Protein AF-A0A6M2A8Y9-F1 (afdb_monomer)

Structure (mmCIF, N/CA/C/O backbone):
data_AF-A0A6M2A8Y9-F1
#
_entry.id   AF-A0A6M2A8Y9-F1
#
loop_
_atom_site.group_PDB
_atom_site.id
_atom_site.type_symbol
_atom_site.label_atom_id
_atom_site.label_alt_id
_atom_site.label_comp_id
_atom_site.label_asym_id
_atom_site.label_entity_id
_atom_site.label_seq_id
_atom_site.pdbx_PDB_ins_code
_atom_site.Cartn_x
_atom_site.Cartn_y
_atom_site.Cartn_z
_atom_site.occupancy
_atom_site.B_iso_or_equiv
_atom_site.auth_seq_id
_atom_site.auth_comp_id
_atom_site.auth_asym_id
_atom_site.auth_atom_id
_atom_site.pdbx_PDB_model_num
ATOM 1 N N . MET A 1 1 ? -14.758 0.574 39.693 1.00 55.06 1 MET A N 1
ATOM 2 C CA . MET A 1 1 ? -14.693 -0.161 38.406 1.00 55.06 1 MET A CA 1
ATOM 3 C C . MET A 1 1 ? -15.262 0.670 37.257 1.00 55.06 1 MET A C 1
ATOM 5 O O . MET A 1 1 ? -14.473 1.024 36.397 1.00 55.06 1 MET A O 1
ATOM 9 N N . ARG A 1 2 ? -16.533 1.116 37.271 1.00 57.25 2 ARG A N 1
ATOM 10 C CA . ARG A 1 2 ? -17.059 2.049 36.239 1.00 57.25 2 ARG A CA 1
ATOM 11 C C . ARG A 1 2 ? -16.257 3.346 36.069 1.00 57.25 2 ARG A C 1
ATOM 13 O O . ARG A 1 2 ? -15.972 3.722 34.943 1.00 57.25 2 ARG A O 1
ATOM 20 N N . GLU A 1 3 ? -15.830 3.976 37.163 1.00 67.31 3 GLU A N 1
ATOM 21 C CA . GLU A 1 3 ? -15.018 5.209 37.111 1.00 67.31 3 GLU A CA 1
ATOM 22 C C . GLU A 1 3 ? -13.656 5.001 36.426 1.00 67.31 3 GLU A C 1
ATOM 24 O O . GLU A 1 3 ? -13.193 5.865 35.689 1.00 67.31 3 GLU A O 1
ATOM 29 N N . LYS A 1 4 ? -13.036 3.825 36.607 1.00 63.38 4 LYS A N 1
ATOM 30 C CA . LYS A 1 4 ? -11.768 3.472 35.949 1.00 63.38 4 LYS A CA 1
ATOM 31 C C . LYS A 1 4 ? -11.966 3.225 34.450 1.00 63.38 4 LYS A C 1
ATOM 33 O O . LYS A 1 4 ? -11.158 3.672 33.649 1.00 63.38 4 LYS A O 1
ATOM 38 N N . MET A 1 5 ? -13.064 2.568 34.071 1.00 59.97 5 MET A N 1
ATOM 39 C CA . MET A 1 5 ? -13.431 2.352 32.667 1.00 59.97 5 MET A CA 1
ATOM 40 C C . MET A 1 5 ? -13.731 3.677 31.946 1.00 59.97 5 MET A C 1
ATOM 42 O O . MET A 1 5 ? -13.290 3.872 30.820 1.00 59.97 5 MET A O 1
ATOM 46 N N . GLN A 1 6 ? -14.422 4.612 32.607 1.00 61.91 6 GLN A N 1
ATOM 47 C CA . GLN A 1 6 ? -14.687 5.951 32.064 1.00 61.91 6 GLN A CA 1
ATOM 48 C C . GLN A 1 6 ? -13.414 6.794 31.919 1.00 61.91 6 GLN A C 1
ATOM 50 O O . GLN A 1 6 ? -13.273 7.507 30.928 1.00 61.91 6 GLN A O 1
ATOM 55 N N . MET A 1 7 ? -12.474 6.685 32.864 1.00 75.00 7 MET A N 1
ATOM 56 C CA . MET A 1 7 ? -11.158 7.322 32.756 1.00 75.00 7 MET A CA 1
ATOM 57 C C . MET A 1 7 ? -10.382 6.791 31.541 1.00 75.00 7 MET A C 1
ATOM 59 O O . MET A 1 7 ? -9.984 7.588 30.697 1.00 75.00 7 MET A O 1
ATOM 63 N N . LEU A 1 8 ? -10.261 5.464 31.400 1.00 64.44 8 LEU A N 1
ATOM 64 C CA . LEU A 1 8 ? -9.574 4.828 30.266 1.00 64.44 8 LEU A CA 1
ATOM 65 C C . LEU A 1 8 ? -10.236 5.162 28.921 1.00 64.44 8 LEU A C 1
ATOM 67 O O . LEU A 1 8 ? -9.544 5.437 27.948 1.00 64.44 8 LEU A O 1
ATOM 71 N N . LEU A 1 9 ? -11.573 5.203 28.859 1.00 60.91 9 LEU A N 1
ATOM 72 C CA . LEU A 1 9 ? -12.305 5.649 27.666 1.00 60.91 9 LEU A CA 1
ATOM 73 C C . LEU A 1 9 ? -11.994 7.103 27.306 1.00 60.91 9 LEU A C 1
ATOM 75 O O . LEU A 1 9 ? -11.841 7.424 26.131 1.00 60.91 9 LEU A O 1
ATOM 79 N N . SER A 1 10 ? -11.929 7.987 28.302 1.00 70.44 10 SER A N 1
ATOM 80 C CA . SER A 1 10 ? -11.607 9.398 28.084 1.00 70.44 10 SER A CA 1
ATOM 81 C C . SER A 1 10 ? -10.170 9.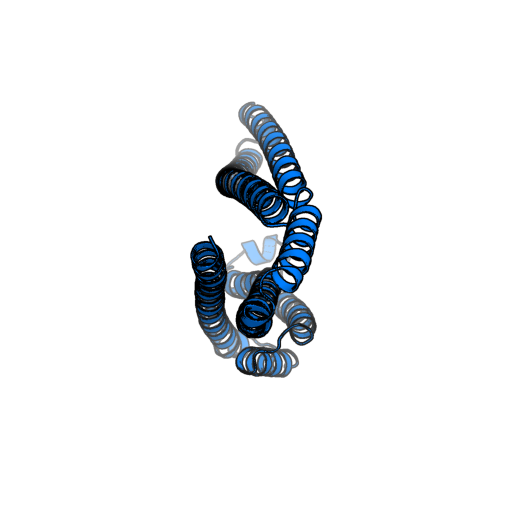583 27.600 1.00 70.44 10 SER A C 1
ATOM 83 O O . SER A 1 10 ? -9.920 10.431 26.748 1.00 70.44 10 SER A O 1
ATOM 85 N N . GLU A 1 11 ? -9.236 8.808 28.142 1.00 69.25 11 GLU A N 1
ATOM 86 C CA . GLU A 1 11 ? -7.819 8.850 27.788 1.00 69.25 11 GLU A CA 1
ATOM 87 C C . GLU A 1 11 ? -7.576 8.277 26.386 1.00 69.25 11 GLU A C 1
ATOM 89 O O . GLU A 1 11 ? -6.918 8.917 25.569 1.00 69.25 11 GLU A O 1
ATOM 94 N N . LEU A 1 12 ? -8.232 7.160 26.052 1.00 62.78 12 LEU A N 1
ATOM 95 C CA . LEU A 1 12 ? -8.221 6.585 24.709 1.00 62.78 12 LEU A CA 1
ATOM 96 C C . LEU A 1 12 ? -8.833 7.539 23.674 1.00 62.78 12 LEU A C 1
ATOM 98 O O . LEU A 1 12 ? -8.240 7.750 22.622 1.00 62.78 12 LEU A O 1
ATOM 102 N N . LYS A 1 13 ? -9.991 8.157 23.962 1.00 66.25 13 LYS A N 1
ATOM 103 C CA . LYS A 1 13 ? -10.607 9.145 23.054 1.00 66.25 13 LYS A CA 1
ATOM 104 C C . LYS A 1 13 ? -9.677 10.329 22.803 1.00 66.25 13 LYS A C 1
ATOM 106 O O . LYS A 1 13 ? -9.510 10.733 21.658 1.00 66.25 13 LYS A O 1
ATOM 111 N N . LYS A 1 14 ? -9.034 10.839 23.856 1.00 72.69 14 LYS A N 1
ATOM 112 C CA . LYS A 1 14 ? -8.066 11.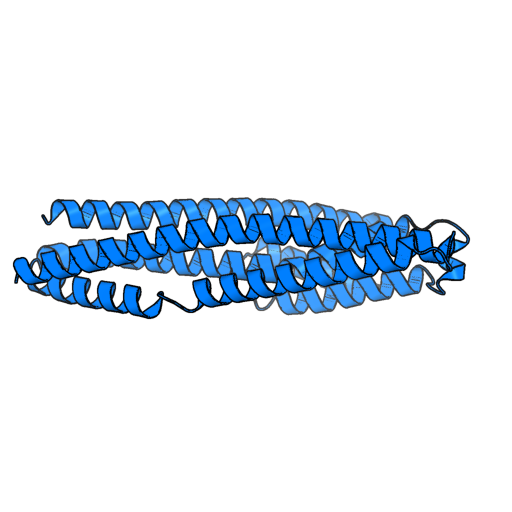932 23.744 1.00 72.69 14 LYS A CA 1
ATOM 113 C C . LYS A 1 14 ? -6.878 11.545 22.857 1.00 72.69 14 LYS A C 1
ATOM 115 O O . LYS A 1 14 ? -6.533 12.317 21.972 1.00 72.69 14 LYS A O 1
ATOM 120 N N . LYS A 1 15 ? -6.303 10.355 23.049 1.00 67.44 15 LYS A N 1
ATOM 121 C CA . LYS A 1 15 ? -5.195 9.858 22.218 1.00 67.44 15 LYS A CA 1
ATOM 122 C C . LYS A 1 15 ? -5.595 9.621 20.763 1.00 67.44 15 LYS A C 1
ATOM 124 O O . LYS A 1 15 ? -4.872 10.006 19.856 1.00 67.44 15 LYS A O 1
ATOM 129 N N . ILE A 1 16 ? -6.788 9.079 20.522 1.00 60.97 16 ILE A N 1
ATOM 130 C CA . ILE A 1 16 ? -7.331 8.938 19.163 1.00 60.97 16 ILE A CA 1
ATOM 131 C C . ILE A 1 16 ? -7.481 10.307 18.485 1.00 60.97 16 ILE A C 1
ATOM 133 O O . ILE A 1 16 ? -7.168 10.439 17.304 1.00 60.97 16 ILE A O 1
ATOM 137 N N . ASP A 1 17 ? -7.942 11.331 19.204 1.00 63.81 17 ASP A N 1
ATOM 138 C CA . ASP A 1 17 ? -8.071 12.681 18.649 1.00 63.81 17 ASP A CA 1
ATOM 139 C C . ASP A 1 17 ? -6.702 13.352 18.411 1.00 63.81 17 ASP A C 1
ATOM 141 O O . ASP A 1 17 ? -6.537 14.040 17.402 1.00 63.81 17 ASP A O 1
ATOM 145 N N . GLU A 1 18 ? -5.707 13.109 19.272 1.00 69.69 18 GLU A N 1
ATOM 146 C CA . GLU A 1 18 ? -4.303 13.507 19.057 1.00 69.69 18 GLU A CA 1
ATOM 147 C C . GLU A 1 18 ? -3.734 12.856 17.782 1.00 69.69 18 GLU A C 1
ATOM 149 O O . GLU A 1 18 ? -3.212 13.558 16.914 1.00 69.69 18 GLU A O 1
ATOM 154 N N . CYS A 1 19 ? -3.959 11.555 17.590 1.00 61.06 19 CYS A N 1
ATOM 155 C CA . CYS A 1 19 ? -3.585 10.835 16.373 1.00 61.06 19 CYS A CA 1
ATOM 156 C C . CYS A 1 19 ? -4.313 11.328 15.118 1.00 61.06 19 CYS A C 1
ATOM 158 O O . CYS A 1 19 ? -3.709 11.439 14.055 1.00 61.06 19 CYS A O 1
ATOM 160 N N . ARG A 1 20 ? -5.604 11.670 15.210 1.00 61.78 20 ARG A N 1
ATOM 161 C CA . ARG A 1 20 ? -6.351 12.252 14.079 1.00 61.78 20 ARG A CA 1
ATOM 162 C C . ARG A 1 20 ? -5.793 13.607 13.665 1.00 61.78 20 ARG A C 1
ATOM 164 O O . ARG A 1 20 ? -5.722 13.897 12.472 1.00 61.78 20 ARG A O 1
ATOM 171 N N . LEU A 1 21 ? -5.407 14.435 14.635 1.00 69.50 21 LEU A N 1
ATOM 172 C CA . LEU A 1 21 ? -4.745 15.712 14.372 1.00 69.50 21 LEU A CA 1
ATOM 173 C C . LEU A 1 21 ? -3.377 15.496 13.716 1.00 69.50 21 LEU A C 1
ATOM 175 O O . LEU A 1 21 ? -3.079 16.163 12.727 1.00 69.50 21 LEU A O 1
ATOM 179 N N . ALA A 1 22 ? -2.597 14.533 14.208 1.00 64.69 22 ALA A N 1
ATOM 180 C CA . ALA A 1 22 ? -1.306 14.170 13.633 1.00 64.69 22 ALA A CA 1
ATOM 181 C C . ALA A 1 22 ? -1.437 13.620 12.200 1.00 64.69 22 ALA A C 1
ATOM 183 O O . ALA A 1 22 ? -0.679 14.024 11.323 1.00 64.69 22 ALA A O 1
ATOM 184 N N . ALA A 1 23 ? -2.442 12.785 11.922 1.00 60.19 23 ALA A N 1
ATOM 185 C CA . ALA A 1 23 ? -2.729 12.274 10.581 1.00 60.19 23 ALA A CA 1
ATOM 186 C C . ALA A 1 23 ? -3.141 13.390 9.605 1.00 60.19 23 ALA A C 1
ATOM 188 O O . ALA A 1 23 ? -2.655 13.433 8.478 1.00 60.19 23 ALA A O 1
ATOM 189 N N . ALA A 1 24 ? -3.976 14.340 10.041 1.00 65.94 24 ALA A N 1
ATOM 190 C CA . ALA A 1 24 ? -4.325 15.509 9.230 1.00 65.94 24 ALA A CA 1
ATOM 191 C C . ALA A 1 24 ? -3.105 16.415 8.960 1.00 65.94 24 ALA A C 1
ATOM 193 O O . ALA A 1 24 ? -2.985 17.018 7.890 1.00 65.94 24 ALA A O 1
ATOM 194 N N . GLU A 1 25 ? -2.183 16.515 9.921 1.00 70.62 25 GLU A N 1
ATOM 195 C CA . GLU A 1 25 ? -0.914 17.225 9.750 1.00 70.62 25 GLU A CA 1
ATOM 196 C C . GLU A 1 25 ? 0.036 16.478 8.799 1.00 70.62 25 GLU A C 1
ATOM 198 O O . GLU A 1 25 ? 0.641 17.111 7.933 1.00 70.62 25 GLU A O 1
ATOM 203 N N . ALA A 1 26 ? 0.098 15.146 8.874 1.00 64.25 26 ALA A N 1
ATOM 204 C CA . ALA A 1 26 ? 0.838 14.302 7.938 1.00 64.25 26 ALA A CA 1
ATOM 205 C C . ALA A 1 26 ? 0.290 14.403 6.508 1.00 64.25 26 ALA A C 1
ATOM 207 O O . ALA A 1 26 ? 1.068 14.590 5.577 1.00 64.25 26 ALA A O 1
ATOM 208 N N . GLU A 1 27 ? -1.031 14.375 6.316 1.00 66.94 27 GLU A N 1
ATOM 209 C CA . GLU A 1 27 ? -1.666 14.540 5.001 1.00 66.94 27 GLU A CA 1
ATOM 210 C C . GLU A 1 27 ? -1.313 15.902 4.383 1.00 66.94 27 GLU A C 1
ATOM 212 O O . GLU A 1 27 ? -0.891 15.997 3.227 1.00 66.94 27 GLU A O 1
ATOM 217 N N . LYS A 1 28 ? -1.370 16.972 5.185 1.00 72.31 28 LYS A N 1
ATOM 218 C CA . LYS A 1 28 ? -0.917 18.302 4.762 1.00 72.31 28 LYS A CA 1
ATOM 219 C C . LYS A 1 28 ? 0.573 18.306 4.400 1.00 72.31 28 LYS A C 1
ATOM 221 O O . LYS A 1 28 ? 0.951 18.903 3.392 1.00 72.31 28 LYS A O 1
ATOM 226 N N . ASN A 1 29 ? 1.414 17.651 5.195 1.00 68.38 29 ASN A N 1
ATOM 227 C CA . ASN A 1 29 ? 2.852 17.554 4.950 1.00 68.38 29 ASN A CA 1
ATOM 228 C C . ASN A 1 29 ? 3.173 16.737 3.687 1.00 68.38 29 ASN A C 1
ATOM 230 O O . ASN A 1 29 ? 4.068 17.127 2.938 1.00 68.38 29 ASN A O 1
ATOM 234 N N . HIS A 1 30 ? 2.402 15.689 3.382 1.00 66.12 30 HIS A N 1
ATOM 235 C CA . HIS A 1 30 ? 2.491 14.931 2.131 1.00 66.12 30 HIS A CA 1
ATOM 236 C C . HIS A 1 30 ? 2.212 15.807 0.905 1.00 66.12 30 HIS A C 1
ATOM 238 O O . HIS A 1 30 ? 2.998 15.798 -0.042 1.00 66.12 30 HIS A O 1
ATOM 244 N N . VAL A 1 31 ? 1.161 16.633 0.939 1.00 71.88 31 VAL A N 1
ATOM 245 C CA . VAL A 1 31 ? 0.846 17.570 -0.157 1.00 71.88 31 VAL A CA 1
ATOM 246 C C . VAL A 1 31 ? 1.976 18.585 -0.369 1.00 71.88 31 VAL A C 1
ATOM 248 O O . VAL A 1 31 ? 2.366 18.879 -1.503 1.00 71.88 31 VAL A O 1
ATOM 251 N N . VAL A 1 32 ? 2.549 19.113 0.718 1.00 71.56 32 VAL A N 1
ATOM 252 C CA . VAL A 1 32 ? 3.677 20.057 0.633 1.00 71.56 32 VAL A CA 1
ATOM 253 C C . VAL A 1 32 ? 4.934 19.360 0.096 1.00 71.56 32 VAL A C 1
ATOM 255 O O . VAL A 1 32 ? 5.638 19.930 -0.739 1.00 71.56 32 VAL A O 1
ATOM 258 N N . ARG A 1 33 ? 5.193 18.113 0.506 1.00 73.25 33 ARG A N 1
ATOM 259 C CA . ARG A 1 33 ? 6.298 17.283 0.005 1.00 73.25 33 ARG A CA 1
ATOM 260 C C . ARG A 1 33 ? 6.195 17.042 -1.499 1.00 73.25 33 ARG A C 1
ATOM 262 O O . ARG A 1 33 ? 7.188 17.213 -2.206 1.00 73.25 33 ARG A O 1
ATOM 269 N N . GLU A 1 34 ? 5.014 16.681 -1.999 1.00 70.50 34 GLU A N 1
ATOM 270 C CA . GLU A 1 34 ? 4.779 16.507 -3.438 1.00 70.50 34 GLU A CA 1
ATOM 271 C C . GLU A 1 34 ? 5.018 17.805 -4.210 1.00 70.50 34 GLU A C 1
ATOM 273 O O . GLU A 1 34 ? 5.692 17.791 -5.241 1.00 70.50 34 GLU A O 1
ATOM 278 N N . THR A 1 35 ? 4.539 18.931 -3.675 1.00 73.19 35 THR A N 1
ATOM 279 C CA . THR A 1 35 ? 4.740 20.258 -4.277 1.00 73.19 35 THR A CA 1
ATOM 280 C C . THR A 1 35 ? 6.229 20.589 -4.395 1.00 73.19 35 THR A C 1
ATOM 282 O O . THR A 1 35 ? 6.713 20.888 -5.486 1.00 73.19 35 THR A O 1
ATOM 285 N N . TYR A 1 36 ? 6.996 20.446 -3.309 1.00 67.44 36 TYR A N 1
ATOM 286 C CA . TYR A 1 36 ? 8.442 20.688 -3.339 1.00 67.44 36 TYR A CA 1
ATOM 287 C C . TYR A 1 36 ? 9.191 19.711 -4.246 1.00 67.44 36 TYR A C 1
ATOM 289 O O . TYR A 1 36 ? 10.139 20.109 -4.918 1.00 67.44 36 TYR A O 1
ATOM 297 N N . SER A 1 37 ? 8.772 18.446 -4.315 1.00 65.31 37 SER A N 1
ATOM 298 C CA . SER A 1 37 ? 9.368 17.468 -5.230 1.00 65.31 37 SER A CA 1
ATOM 299 C C . SER A 1 37 ? 9.177 17.872 -6.699 1.00 65.31 37 SER A C 1
ATOM 301 O O . SER A 1 37 ? 10.125 17.814 -7.488 1.00 65.31 37 SER A O 1
ATOM 303 N N . GLN A 1 38 ? 7.982 18.355 -7.055 1.00 71.38 38 GLN A N 1
ATOM 304 C CA . GLN A 1 38 ? 7.677 18.866 -8.394 1.00 71.38 38 GLN A CA 1
ATOM 305 C C . GLN A 1 38 ? 8.474 20.136 -8.721 1.00 71.38 38 GLN A C 1
ATOM 307 O O . GLN A 1 38 ? 9.057 20.222 -9.802 1.00 71.38 38 GLN A O 1
ATOM 312 N N . GLU A 1 39 ? 8.558 21.090 -7.790 1.00 73.50 39 GLU A N 1
ATOM 313 C CA . GLU A 1 39 ? 9.347 22.319 -7.958 1.00 73.50 39 GLU A CA 1
ATOM 314 C C . GLU A 1 39 ? 10.843 22.016 -8.126 1.00 73.50 39 GLU A C 1
ATOM 316 O O . GLU A 1 39 ? 11.489 22.556 -9.024 1.00 73.50 39 GLU A O 1
ATOM 321 N N . ILE A 1 40 ? 11.394 21.092 -7.329 1.00 69.38 40 ILE A N 1
ATOM 322 C CA . ILE A 1 40 ? 12.780 20.621 -7.469 1.00 69.38 40 ILE A CA 1
ATOM 323 C C . ILE A 1 40 ? 12.999 19.995 -8.848 1.00 69.38 40 ILE A C 1
ATOM 325 O O . ILE A 1 40 ? 14.036 20.235 -9.468 1.00 69.38 40 ILE A O 1
ATOM 329 N N . HIS A 1 41 ? 12.055 19.186 -9.334 1.00 68.69 41 HIS A N 1
ATOM 330 C CA . HIS A 1 41 ? 12.159 18.567 -10.654 1.00 68.69 41 HIS A CA 1
ATOM 331 C C . HIS A 1 41 ? 12.199 19.622 -11.766 1.00 68.69 41 HIS A C 1
ATOM 333 O O . HIS A 1 41 ? 13.083 19.574 -12.620 1.00 68.69 41 HIS A O 1
ATOM 339 N N . GLN A 1 42 ? 11.294 20.601 -11.727 1.00 72.06 42 GLN A N 1
ATOM 340 C CA . GLN A 1 42 ? 11.246 21.694 -12.703 1.00 72.06 42 GLN A CA 1
ATOM 341 C C . GLN A 1 42 ? 12.526 22.539 -12.670 1.00 72.06 42 GLN A C 1
ATOM 343 O O . GLN A 1 42 ? 13.132 22.778 -13.713 1.00 72.06 42 GLN A O 1
ATOM 348 N N . LEU A 1 43 ? 13.008 22.912 -11.479 1.00 65.62 43 LEU A N 1
ATOM 349 C CA . LEU A 1 43 ? 14.266 23.650 -11.318 1.00 65.62 43 LEU A CA 1
ATOM 350 C C . LEU A 1 43 ? 15.468 22.884 -11.881 1.00 65.62 43 LEU A C 1
ATOM 352 O O . LEU A 1 43 ? 16.341 23.492 -12.497 1.00 65.62 43 LEU A O 1
ATOM 356 N N . ARG A 1 44 ? 15.519 21.554 -11.725 1.00 68.00 44 ARG A N 1
ATOM 357 C CA . ARG A 1 44 ? 16.578 20.731 -12.334 1.00 68.00 44 ARG A CA 1
ATOM 358 C C . ARG A 1 44 ? 16.533 20.772 -13.856 1.00 68.00 44 ARG A C 1
ATOM 360 O O . ARG A 1 44 ? 17.582 20.964 -14.464 1.00 68.00 44 ARG A O 1
ATOM 367 N N . GLU A 1 45 ? 15.354 20.616 -14.454 1.00 69.12 45 GLU A N 1
ATOM 368 C CA . GLU A 1 45 ? 15.189 20.677 -15.913 1.00 69.12 45 GLU A CA 1
ATOM 369 C C . GLU A 1 45 ? 15.580 22.053 -16.467 1.00 69.12 45 GLU A C 1
ATOM 371 O O . GLU A 1 45 ? 16.254 22.147 -17.495 1.00 69.12 45 GLU A O 1
ATOM 376 N N . GLU A 1 46 ? 15.215 23.127 -15.766 1.00 72.06 46 GLU A N 1
ATOM 377 C CA . GLU A 1 46 ? 15.591 24.488 -16.138 1.00 72.06 46 GLU A CA 1
ATOM 378 C C . GLU A 1 46 ? 17.098 24.740 -16.032 1.00 72.06 46 GLU A C 1
ATOM 380 O O . GLU A 1 46 ? 17.684 25.321 -16.945 1.00 72.06 46 GLU A O 1
ATOM 385 N N . ILE A 1 47 ? 17.739 24.289 -14.948 1.00 66.75 47 ILE A N 1
ATOM 386 C CA . ILE A 1 47 ? 19.194 24.384 -14.772 1.00 66.75 47 ILE A CA 1
ATOM 387 C C . ILE A 1 47 ? 19.913 23.573 -15.853 1.00 66.75 47 ILE A C 1
ATOM 389 O O . ILE A 1 47 ? 20.889 24.051 -16.425 1.00 66.75 47 ILE A O 1
ATOM 393 N N . GLU A 1 48 ? 19.437 22.368 -16.169 1.00 67.12 48 GLU A N 1
ATOM 394 C CA . GLU A 1 48 ? 20.016 21.521 -17.216 1.00 67.12 48 GLU A CA 1
ATOM 395 C C . GLU A 1 48 ? 19.891 22.181 -18.598 1.00 67.12 48 GLU A C 1
ATOM 397 O O . GLU A 1 48 ? 20.861 22.229 -19.360 1.00 67.12 48 GLU A O 1
ATOM 402 N N . TYR A 1 49 ? 18.738 22.783 -18.897 1.00 74.75 49 TYR A N 1
ATOM 403 C CA . TYR A 1 49 ? 18.544 23.578 -20.106 1.00 74.75 49 TYR A CA 1
ATOM 404 C C . TYR A 1 49 ? 19.487 24.791 -20.155 1.00 74.75 49 TYR A C 1
ATOM 406 O O . TYR A 1 49 ? 20.159 25.010 -21.170 1.00 74.75 49 TYR A O 1
ATOM 414 N N . ASP A 1 50 ? 19.583 25.563 -19.072 1.00 69.00 50 ASP A N 1
ATOM 415 C CA . ASP A 1 50 ? 20.414 26.766 -19.004 1.00 69.00 50 ASP A CA 1
ATOM 416 C C . ASP A 1 50 ? 21.917 26.432 -19.035 1.00 69.00 50 ASP A C 1
ATOM 418 O O . ASP A 1 50 ? 22.682 27.148 -19.678 1.00 69.00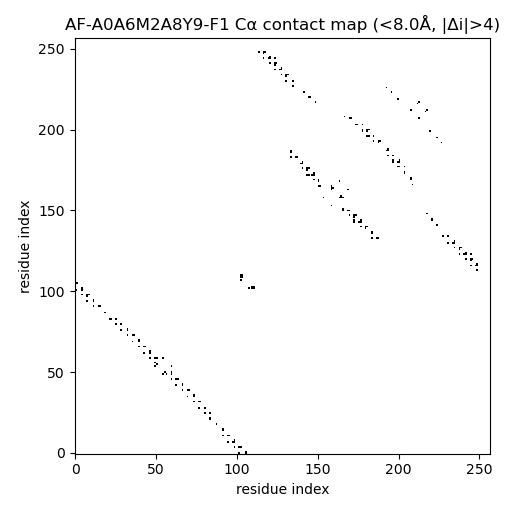 50 ASP A O 1
ATOM 422 N N . LEU A 1 51 ? 22.359 25.309 -18.463 1.00 68.62 51 LEU A N 1
ATOM 423 C CA . LEU A 1 51 ? 23.739 24.815 -18.575 1.00 68.62 51 LEU A CA 1
ATOM 424 C C . LEU A 1 51 ? 24.124 24.479 -20.022 1.00 68.62 51 LEU A C 1
ATOM 426 O O . LEU A 1 51 ? 25.264 24.705 -20.426 1.00 68.62 51 LEU A O 1
ATOM 430 N N . ILE A 1 52 ? 23.185 23.967 -20.819 1.00 71.50 52 ILE A N 1
ATOM 431 C CA . ILE A 1 52 ? 23.426 23.626 -22.229 1.00 71.50 52 ILE A CA 1
ATOM 432 C C . ILE A 1 52 ? 23.462 24.885 -23.107 1.00 71.50 52 ILE A C 1
ATOM 434 O O . ILE A 1 52 ? 24.277 24.976 -24.026 1.00 71.50 52 ILE A O 1
ATOM 438 N N . HIS A 1 53 ? 22.590 25.862 -22.841 1.00 70.31 53 HIS A N 1
ATOM 439 C CA . HIS A 1 53 ? 22.371 27.000 -23.744 1.00 70.31 53 HIS A CA 1
ATOM 440 C C . HIS A 1 53 ? 23.046 28.302 -23.283 1.00 70.31 53 HIS A C 1
ATOM 442 O O . HIS A 1 53 ? 23.323 29.173 -24.111 1.00 70.31 53 HIS A O 1
ATOM 448 N N . LYS A 1 54 ? 23.298 28.461 -21.978 1.00 74.38 54 LYS A N 1
ATOM 449 C CA . LYS A 1 54 ? 23.858 29.661 -21.326 1.00 74.38 54 LYS A CA 1
ATOM 450 C C . LYS A 1 54 ? 24.742 29.301 -20.107 1.00 74.38 54 LYS A C 1
ATOM 452 O O . LYS A 1 54 ? 24.493 29.796 -19.004 1.00 74.38 54 LYS A O 1
ATOM 457 N N . PRO A 1 55 ? 25.829 28.529 -20.299 1.00 60.31 55 PRO A N 1
ATOM 458 C CA . PRO A 1 55 ? 26.635 27.921 -19.227 1.00 60.31 55 PRO A CA 1
ATOM 459 C C . PRO A 1 55 ? 27.345 28.892 -18.266 1.00 60.31 55 PRO A C 1
ATOM 461 O O . PRO A 1 55 ? 27.977 28.451 -17.315 1.00 60.31 55 PRO A O 1
ATOM 464 N N . SER A 1 56 ? 27.299 30.202 -18.514 1.00 66.00 56 SER A N 1
ATOM 465 C CA . SER A 1 56 ? 28.017 31.225 -17.734 1.00 66.00 56 SER A CA 1
ATOM 466 C C . SER A 1 56 ? 27.087 32.307 -17.178 1.00 66.00 56 SER A C 1
ATOM 468 O O . SER A 1 56 ? 27.536 33.414 -16.889 1.00 66.00 56 SER A O 1
ATOM 470 N N . SER A 1 57 ? 25.780 32.037 -17.111 1.00 72.50 57 SER A N 1
ATOM 471 C CA . SER A 1 57 ? 24.804 33.010 -16.613 1.00 72.50 57 SER A CA 1
ATOM 472 C C . SER A 1 57 ? 24.655 32.931 -15.092 1.00 72.50 57 SER A C 1
ATOM 474 O O . SER A 1 57 ? 24.549 31.840 -14.538 1.00 72.50 57 SER A O 1
ATOM 476 N N . SER A 1 58 ? 24.574 34.089 -14.429 1.00 75.81 58 SER A N 1
ATOM 477 C CA . SER A 1 58 ? 24.278 34.203 -12.988 1.00 75.81 58 SER A CA 1
ATOM 478 C C . SER A 1 58 ? 22.930 33.579 -12.601 1.00 75.81 58 SER A C 1
ATOM 480 O O . SER A 1 58 ? 22.712 33.214 -11.454 1.00 75.81 58 SER A O 1
ATOM 482 N N . VAL A 1 59 ? 22.043 33.389 -13.582 1.00 74.25 59 VAL A N 1
ATOM 483 C CA . VAL A 1 59 ? 20.744 32.722 -13.432 1.00 74.25 59 VAL A CA 1
ATOM 484 C C . VAL A 1 59 ? 20.899 31.252 -13.013 1.00 74.25 59 VAL A C 1
ATOM 486 O O . VAL A 1 59 ? 20.046 30.728 -12.305 1.00 74.25 59 VAL A O 1
ATOM 489 N N . ILE A 1 60 ? 21.989 30.581 -13.407 1.00 68.62 60 ILE A N 1
ATOM 490 C CA . ILE A 1 60 ? 22.263 29.193 -12.997 1.00 68.62 60 ILE A CA 1
ATOM 491 C C . ILE A 1 60 ? 22.636 29.128 -11.511 1.00 68.62 60 ILE A C 1
ATOM 493 O O . ILE A 1 60 ? 22.208 28.203 -10.823 1.00 68.62 60 ILE A O 1
ATOM 497 N N . GLU A 1 61 ? 23.404 30.101 -11.012 1.00 72.94 61 GLU A N 1
ATOM 498 C CA . GLU A 1 61 ? 23.778 30.187 -9.593 1.00 72.94 61 GLU A CA 1
ATOM 499 C C . GLU A 1 61 ? 22.542 30.453 -8.723 1.00 72.94 61 GLU A C 1
ATOM 501 O O . GLU A 1 61 ? 22.281 29.685 -7.800 1.00 72.94 61 GLU A O 1
ATOM 506 N N . GLU A 1 62 ? 21.708 31.434 -9.092 1.00 74.00 62 GLU A N 1
ATOM 507 C CA . GLU A 1 62 ? 20.456 31.750 -8.380 1.00 74.00 62 GLU A CA 1
ATOM 508 C C . GLU A 1 62 ? 19.489 30.550 -8.333 1.00 74.00 62 GLU A C 1
ATOM 510 O O . GLU A 1 62 ? 18.943 30.222 -7.278 1.00 74.00 62 GLU A O 1
ATOM 515 N N . LYS A 1 63 ? 19.301 29.835 -9.454 1.00 70.44 63 LYS A N 1
ATOM 516 C CA . LY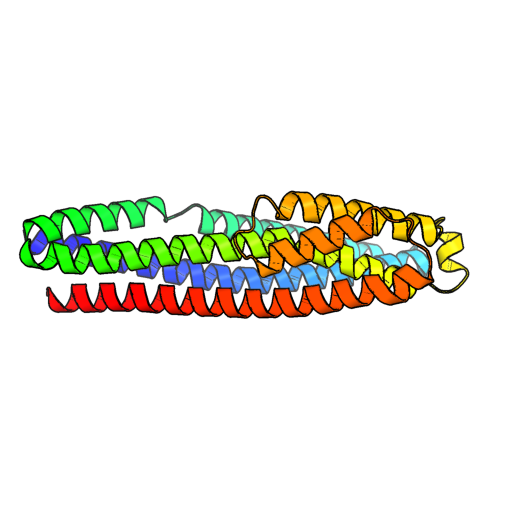S A 1 63 ? 18.452 28.628 -9.494 1.00 70.44 63 LYS A CA 1
ATOM 517 C C . LYS A 1 63 ? 19.044 27.463 -8.696 1.00 70.44 63 LYS A C 1
ATOM 519 O O . LYS A 1 63 ? 18.299 26.669 -8.125 1.00 70.44 63 LYS A O 1
ATOM 524 N N . SER A 1 64 ? 20.371 27.350 -8.639 1.00 66.81 64 SER A N 1
ATOM 525 C CA . SER A 1 64 ? 21.052 26.310 -7.856 1.00 66.81 64 SER A CA 1
ATOM 526 C C . SER A 1 64 ? 20.929 26.553 -6.349 1.00 66.81 64 SER A C 1
ATOM 528 O O . SER A 1 64 ? 20.742 25.597 -5.597 1.00 66.81 64 SER A O 1
ATOM 530 N N . GLU A 1 65 ? 20.972 27.812 -5.903 1.00 75.06 65 GLU A N 1
ATOM 531 C CA . GLU A 1 65 ? 20.681 28.184 -4.511 1.00 75.06 65 GLU A CA 1
ATOM 532 C C . GLU A 1 65 ? 19.222 27.874 -4.146 1.00 75.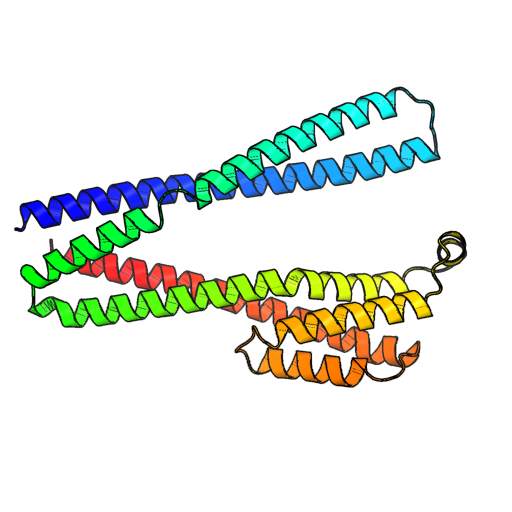06 65 GLU A C 1
ATOM 534 O O . GLU A 1 65 ? 18.968 27.209 -3.141 1.00 75.06 65 GLU A O 1
ATOM 539 N N . GLN A 1 66 ? 18.263 28.234 -5.008 1.00 69.19 66 GLN A N 1
ATOM 540 C CA . GLN A 1 66 ? 16.844 27.895 -4.815 1.00 69.19 66 GLN A CA 1
ATOM 541 C C . GLN A 1 66 ? 16.600 26.380 -4.739 1.00 69.19 66 GLN A C 1
ATOM 543 O O . GLN A 1 66 ? 15.836 25.908 -3.893 1.00 69.19 66 GLN A O 1
ATOM 548 N N . LEU A 1 67 ? 17.276 25.597 -5.588 1.00 64.69 67 LEU A N 1
ATOM 549 C CA . LEU A 1 67 ? 17.231 24.135 -5.548 1.00 64.69 67 LEU A CA 1
ATOM 550 C C . LEU A 1 67 ? 17.724 23.592 -4.197 1.00 64.69 67 LEU A C 1
ATOM 552 O O . LEU A 1 67 ? 17.133 22.655 -3.655 1.00 64.69 67 LEU A O 1
ATOM 556 N N . HIS A 1 68 ? 18.807 24.158 -3.664 1.00 71.44 68 HIS A N 1
ATOM 557 C CA . HIS A 1 68 ? 19.370 23.740 -2.385 1.00 71.44 68 HIS A CA 1
ATOM 558 C C . HIS A 1 68 ? 18.422 24.049 -1.218 1.00 71.44 68 HIS A C 1
ATOM 560 O O . HIS A 1 68 ? 18.145 23.165 -0.408 1.00 71.44 68 HIS A O 1
ATOM 566 N N . GLU A 1 69 ? 17.839 25.250 -1.182 1.00 71.88 69 GLU A N 1
ATOM 567 C CA . GLU A 1 69 ? 16.862 25.630 -0.155 1.00 71.88 69 GLU A CA 1
ATOM 568 C C . GLU A 1 69 ? 15.614 24.734 -0.162 1.00 71.88 69 GLU A C 1
ATOM 570 O O . GLU A 1 69 ? 15.102 24.359 0.897 1.00 71.88 69 GLU A O 1
ATOM 575 N N . LEU A 1 70 ? 15.109 24.372 -1.346 1.00 57.22 70 LEU A N 1
ATOM 576 C CA . LEU A 1 70 ? 13.972 23.456 -1.470 1.00 57.22 70 LEU A CA 1
ATOM 577 C C . LEU A 1 70 ? 14.317 22.041 -0.995 1.00 57.22 70 LEU A C 1
ATOM 579 O O . LEU A 1 70 ? 13.491 21.400 -0.347 1.00 57.22 70 LEU A O 1
ATOM 583 N N . GLN A 1 71 ? 15.540 21.565 -1.247 1.00 58.59 71 GLN A N 1
ATOM 584 C CA . GLN A 1 71 ? 16.006 20.270 -0.740 1.00 58.59 71 GLN A CA 1
ATOM 585 C C . GLN A 1 71 ? 16.100 20.246 0.791 1.00 58.59 71 GLN A C 1
ATOM 587 O O . GLN A 1 71 ? 15.693 19.261 1.404 1.00 58.59 71 GLN A O 1
ATOM 592 N N . GLU A 1 72 ? 16.567 21.326 1.424 1.00 70.25 72 GLU A N 1
ATOM 593 C CA . GLU A 1 72 ? 16.570 21.429 2.889 1.00 70.25 72 GLU A CA 1
ATOM 594 C C . GLU A 1 72 ? 15.151 21.454 3.476 1.00 70.25 72 GLU A C 1
ATOM 596 O O . GLU A 1 72 ? 14.890 20.855 4.524 1.00 70.25 72 GLU A O 1
ATOM 601 N N . LYS A 1 73 ? 14.212 22.144 2.815 1.00 63.72 73 LYS A N 1
ATOM 602 C CA . LYS A 1 73 ? 12.798 22.159 3.223 1.00 63.72 73 LYS A CA 1
ATOM 603 C C . LYS A 1 73 ? 12.160 20.777 3.090 1.00 63.72 73 LYS A C 1
ATOM 605 O O . LYS A 1 73 ? 11.434 20.378 3.996 1.00 63.72 73 LYS A O 1
ATOM 610 N N . LEU A 1 74 ? 12.465 20.045 2.017 1.00 60.94 74 LEU A N 1
ATOM 611 C CA . LEU A 1 74 ? 12.001 18.672 1.811 1.00 60.94 74 LEU A CA 1
ATOM 612 C C . LEU A 1 74 ? 12.502 17.745 2.929 1.00 60.94 74 LEU A C 1
ATOM 614 O O . LEU A 1 74 ? 11.695 17.073 3.556 1.00 60.94 74 LEU A O 1
ATOM 618 N N . GLN A 1 75 ? 13.797 17.800 3.263 1.00 66.00 75 GLN A N 1
ATOM 619 C CA . GLN A 1 75 ? 14.375 17.001 4.353 1.00 66.00 75 GLN A CA 1
ATOM 620 C C . GLN A 1 75 ? 13.734 17.291 5.716 1.00 66.00 75 GLN A C 1
ATOM 622 O O . GLN A 1 75 ? 13.559 16.383 6.525 1.00 66.00 75 GLN A O 1
ATOM 627 N N . LYS A 1 76 ? 13.376 18.552 5.992 1.00 68.81 76 LYS A N 1
ATOM 628 C CA . LYS A 1 76 ? 12.657 18.910 7.225 1.00 68.81 76 LYS A CA 1
ATOM 629 C C . LYS A 1 76 ? 11.253 18.315 7.265 1.00 68.81 76 LYS A C 1
ATOM 631 O O . LYS A 1 76 ? 10.833 17.903 8.340 1.00 68.81 76 LYS A O 1
ATOM 636 N N . ILE A 1 77 ? 10.554 18.279 6.131 1.00 60.56 77 ILE A N 1
ATOM 637 C CA . ILE A 1 77 ? 9.223 17.671 6.027 1.00 60.56 77 ILE A CA 1
ATOM 638 C C . ILE A 1 77 ? 9.311 16.153 6.157 1.00 60.56 77 ILE A C 1
ATOM 640 O O . ILE A 1 77 ? 8.536 15.591 6.920 1.00 60.56 77 ILE A O 1
ATOM 644 N N . ASP A 1 78 ? 10.274 15.509 5.496 1.00 59.25 78 ASP A N 1
ATOM 645 C CA . ASP A 1 78 ? 10.507 14.067 5.639 1.00 59.25 78 ASP A CA 1
ATOM 646 C C . ASP A 1 78 ? 10.772 13.715 7.119 1.00 59.25 78 ASP A C 1
ATOM 648 O O . ASP A 1 78 ? 10.098 12.864 7.681 1.00 59.25 78 ASP A O 1
ATOM 652 N N . HIS A 1 79 ? 11.620 14.482 7.819 1.00 69.06 79 HIS A N 1
ATOM 653 C CA . HIS A 1 79 ? 11.866 14.294 9.260 1.00 69.06 79 HIS A CA 1
ATOM 654 C C . HIS A 1 79 ? 10.638 14.558 10.153 1.00 69.06 79 HIS A C 1
ATOM 656 O O . HIS A 1 79 ? 10.534 14.029 11.260 1.00 69.06 79 HIS A O 1
ATOM 662 N N . GLN A 1 80 ? 9.722 15.436 9.731 1.00 64.25 80 GLN A N 1
ATOM 663 C CA . GLN A 1 80 ? 8.458 15.666 10.438 1.00 64.25 80 GLN A CA 1
ATOM 664 C C . GLN A 1 80 ? 7.472 14.520 10.216 1.00 64.25 80 GLN A C 1
ATOM 666 O O . GLN A 1 80 ? 6.771 14.165 11.158 1.00 64.25 80 GLN A O 1
ATOM 671 N N . LEU A 1 81 ? 7.437 13.943 9.014 1.00 60.47 81 LEU A N 1
ATOM 672 C CA . LEU A 1 81 ? 6.644 12.756 8.703 1.00 60.47 81 LEU A CA 1
ATOM 673 C C . LEU A 1 81 ? 7.161 11.542 9.487 1.00 60.47 81 LEU A C 1
ATOM 675 O O . LEU A 1 81 ? 6.369 10.920 10.187 1.00 60.47 81 LEU A O 1
ATOM 679 N N . ASP A 1 82 ? 8.478 11.314 9.507 1.00 60.16 82 ASP A N 1
ATOM 680 C CA . ASP A 1 82 ? 9.108 10.228 10.276 1.00 60.16 82 ASP A CA 1
ATOM 681 C C . ASP A 1 82 ? 8.752 10.307 11.776 1.00 60.16 82 ASP A C 1
ATOM 683 O O . ASP A 1 82 ? 8.442 9.312 12.425 1.00 60.16 82 ASP A O 1
ATOM 687 N N . LYS A 1 83 ? 8.726 11.518 12.350 1.00 64.56 83 LYS A N 1
ATOM 688 C CA . LYS A 1 83 ? 8.333 11.728 13.755 1.00 64.56 83 LYS A CA 1
ATOM 689 C C . LYS A 1 83 ? 6.856 11.470 14.039 1.00 64.56 83 LYS A C 1
ATOM 691 O O . LYS A 1 83 ? 6.518 11.103 15.166 1.00 64.56 83 LYS A O 1
ATOM 696 N N . ILE A 1 84 ? 5.989 11.739 13.065 1.00 61.69 84 ILE A N 1
ATOM 697 C CA . ILE A 1 84 ? 4.552 11.478 13.176 1.00 61.69 84 ILE A CA 1
ATOM 698 C C . ILE A 1 84 ? 4.291 9.967 13.071 1.00 61.69 84 ILE A C 1
ATOM 700 O O . ILE A 1 84 ? 3.411 9.470 13.764 1.00 61.69 84 ILE A O 1
ATOM 704 N N . GLU A 1 85 ? 5.089 9.230 12.292 1.00 54.59 85 GLU A N 1
ATOM 705 C CA . GLU A 1 85 ? 5.030 7.763 12.222 1.00 54.59 85 GLU A CA 1
ATOM 706 C C . GLU A 1 85 ? 5.568 7.074 13.492 1.00 54.59 85 GLU A C 1
ATOM 708 O O . GLU A 1 85 ? 5.036 6.046 13.904 1.00 54.59 85 GLU A O 1
ATOM 713 N N . GLU A 1 86 ? 6.590 7.635 14.152 1.00 51.78 86 GLU A N 1
ATOM 714 C CA . GLU A 1 86 ? 7.238 7.008 15.321 1.00 51.78 86 GLU A CA 1
ATOM 715 C C . GLU A 1 86 ? 6.509 7.203 16.665 1.00 51.78 86 GLU A C 1
ATOM 717 O O . GLU A 1 86 ? 6.881 6.573 17.659 1.00 51.78 86 GLU A O 1
ATOM 722 N N . THR A 1 87 ? 5.472 8.043 16.739 1.00 50.69 87 THR A N 1
ATOM 723 C CA . THR A 1 87 ? 4.792 8.339 18.010 1.00 50.69 87 THR A CA 1
ATOM 724 C C . THR A 1 87 ? 3.318 7.924 17.946 1.00 50.69 87 THR A C 1
ATOM 726 O O . THR A 1 87 ? 2.541 8.558 17.246 1.00 50.69 87 THR A O 1
ATOM 729 N N . GLU A 1 88 ? 2.948 6.914 18.750 1.00 60.97 88 GLU A N 1
ATOM 730 C CA . GLU A 1 88 ? 1.586 6.571 19.241 1.00 60.97 88 GLU A CA 1
ATOM 731 C C . GLU A 1 88 ? 0.895 5.264 18.788 1.00 60.97 88 GLU A C 1
ATOM 733 O O . GLU A 1 88 ? -0.231 5.022 19.212 1.00 60.97 88 GLU A O 1
ATOM 738 N N . GLU A 1 89 ? 1.530 4.327 18.078 1.00 56.19 89 GLU A N 1
ATOM 739 C CA . GLU A 1 89 ? 0.864 3.027 17.824 1.00 56.19 89 GLU A CA 1
ATOM 740 C C . GLU A 1 89 ? 0.892 2.093 19.058 1.00 56.19 89 GLU A C 1
ATOM 742 O O . GLU A 1 89 ? -0.128 1.513 19.437 1.00 56.19 89 GLU A O 1
ATOM 747 N N . GLU A 1 90 ? 2.026 2.017 19.770 1.00 56.69 90 GLU A N 1
ATOM 748 C CA . GLU A 1 90 ? 2.173 1.164 20.964 1.00 56.69 90 GLU A CA 1
ATOM 749 C C . GLU A 1 90 ? 1.356 1.652 22.175 1.00 56.69 90 GLU A C 1
ATOM 751 O O . GLU A 1 90 ? 0.785 0.831 22.896 1.00 56.69 90 GLU A O 1
ATOM 756 N N . GLU A 1 91 ? 1.259 2.967 22.411 1.00 61.75 91 GLU A N 1
ATOM 757 C CA . GLU A 1 91 ? 0.474 3.519 23.532 1.00 61.75 91 GLU A CA 1
ATOM 758 C C . GLU A 1 91 ? -1.036 3.349 23.313 1.00 61.75 91 GLU A C 1
ATOM 760 O O . GLU A 1 91 ? -1.759 2.996 24.249 1.00 61.75 91 GLU A O 1
ATOM 765 N N . ILE A 1 92 ? -1.526 3.540 22.081 1.00 58.75 92 ILE A N 1
ATOM 766 C CA . ILE A 1 92 ? -2.936 3.298 21.745 1.00 58.75 92 ILE A CA 1
ATOM 767 C C . ILE A 1 92 ? -3.276 1.821 21.906 1.00 58.75 92 ILE A C 1
ATOM 769 O O . ILE A 1 92 ? -4.339 1.494 22.442 1.00 58.75 92 ILE A O 1
ATOM 773 N N . GLU A 1 93 ? -2.396 0.923 21.469 1.00 60.56 93 GLU A N 1
ATOM 774 C CA . GLU A 1 93 ? -2.655 -0.510 21.558 1.00 60.56 93 GLU A CA 1
ATOM 775 C C . GLU A 1 93 ? -2.636 -1.000 23.015 1.00 60.56 93 GLU A C 1
ATOM 777 O O . GLU A 1 93 ? -3.513 -1.764 23.423 1.00 60.56 93 GLU A O 1
ATOM 782 N N . GLN A 1 94 ? -1.737 -0.465 23.850 1.00 66.00 94 GLN A N 1
ATOM 783 C CA . GLN A 1 94 ? -1.747 -0.713 25.296 1.00 66.00 94 GLN A CA 1
ATOM 784 C C . GLN A 1 94 ? -3.025 -0.188 25.968 1.00 66.00 94 GLN A C 1
ATOM 786 O O . GLN A 1 94 ? -3.653 -0.914 26.743 1.00 66.00 94 GLN A O 1
ATOM 791 N N . LEU A 1 95 ? -3.466 1.034 25.644 1.00 62.59 95 LEU A N 1
ATOM 792 C CA . LEU A 1 95 ? -4.710 1.605 26.173 1.00 62.59 95 LEU A CA 1
ATOM 793 C C . LEU A 1 95 ? -5.945 0.809 25.732 1.00 62.59 95 LEU A C 1
ATOM 795 O O . LEU A 1 95 ? -6.851 0.576 26.539 1.00 62.59 95 LEU A O 1
ATOM 799 N N . LYS A 1 96 ? -5.978 0.340 24.477 1.00 59.06 96 LYS A N 1
ATOM 800 C CA . LYS A 1 96 ? -7.016 -0.578 23.991 1.00 59.06 96 LYS A CA 1
ATOM 801 C C . LYS A 1 96 ? -6.997 -1.872 24.796 1.00 59.06 96 LYS A C 1
ATOM 803 O O . LYS A 1 96 ? -8.038 -2.255 25.322 1.00 59.06 96 LYS A O 1
ATOM 808 N N . GLU A 1 97 ? -5.846 -2.520 24.965 1.00 66.75 97 GLU A N 1
ATOM 809 C CA . GLU A 1 97 ? -5.735 -3.748 25.760 1.00 66.75 97 GLU A CA 1
ATOM 810 C C . GLU A 1 97 ? -6.210 -3.581 27.208 1.00 66.75 97 GLU A C 1
ATOM 812 O O . GLU A 1 97 ? -6.905 -4.450 27.748 1.00 66.75 97 GLU A O 1
ATOM 817 N N . GLU A 1 98 ? -5.829 -2.487 27.864 1.00 66.69 98 GLU A N 1
ATOM 818 C CA . GLU A 1 98 ? -6.245 -2.201 29.236 1.00 66.69 98 GLU A CA 1
ATOM 819 C C . GLU A 1 98 ? -7.751 -1.957 29.337 1.00 66.69 98 GLU A C 1
ATOM 821 O O . GLU A 1 98 ? -8.406 -2.493 30.241 1.00 66.69 98 GLU A O 1
ATOM 826 N N . LEU A 1 99 ? -8.322 -1.227 28.376 1.00 62.91 99 LEU A N 1
ATOM 827 C CA . LEU A 1 99 ? -9.758 -1.005 28.287 1.00 62.91 99 LEU A CA 1
ATOM 828 C C . LEU A 1 99 ? -10.514 -2.328 28.079 1.00 62.91 99 LEU A C 1
ATOM 830 O O . LEU A 1 99 ? -11.504 -2.589 28.763 1.00 62.91 99 LEU A O 1
ATOM 834 N N . ILE A 1 100 ? -10.013 -3.210 27.211 1.00 63.06 100 ILE A N 1
ATOM 835 C CA . ILE A 1 100 ? -10.582 -4.543 26.964 1.00 63.06 100 ILE A CA 1
ATOM 836 C C . ILE A 1 100 ? -10.592 -5.379 28.240 1.00 63.06 100 ILE A C 1
ATOM 838 O O . ILE A 1 100 ? -11.617 -5.986 28.571 1.00 63.06 100 ILE A O 1
ATOM 842 N N . LYS A 1 101 ? -9.466 -5.415 28.965 1.00 66.88 101 LYS A N 1
ATOM 843 C CA . LYS A 1 101 ? -9.329 -6.159 30.227 1.00 66.88 101 LYS A CA 1
ATOM 844 C C . LYS A 1 101 ? -10.329 -5.665 31.273 1.00 66.88 101 LYS A C 1
ATOM 846 O O . LYS A 1 101 ? -10.862 -6.471 32.035 1.00 66.88 101 LYS A O 1
ATOM 851 N N . GLU A 1 102 ? -10.612 -4.366 31.312 1.00 64.12 102 GLU A N 1
ATOM 852 C CA . GLU A 1 102 ? -11.551 -3.790 32.274 1.00 64.12 102 GLU A CA 1
ATOM 853 C C . GLU A 1 102 ? -13.025 -3.960 31.850 1.00 64.12 102 GLU A C 1
ATOM 855 O O . GLU A 1 102 ? -13.875 -4.213 32.710 1.00 64.12 102 GLU A O 1
ATOM 860 N N . ILE A 1 103 ? -13.338 -3.940 30.546 1.00 61.12 103 ILE A N 1
ATOM 861 C CA . ILE A 1 103 ? -14.683 -4.268 30.039 1.00 61.12 103 ILE A CA 1
ATOM 862 C C . ILE A 1 103 ? -15.026 -5.736 30.319 1.00 61.12 103 ILE A C 1
ATOM 864 O O . ILE A 1 103 ? -16.117 -6.012 30.810 1.00 61.12 103 ILE A O 1
ATOM 868 N N . HIS A 1 104 ? -14.085 -6.667 30.125 1.00 63.50 104 HIS A N 1
ATOM 869 C CA . HIS A 1 104 ? -14.282 -8.086 30.459 1.00 63.50 104 HIS A CA 1
ATOM 870 C C . HIS A 1 104 ? -14.620 -8.309 31.940 1.00 63.50 104 HIS A C 1
ATOM 872 O O . HIS A 1 104 ? -15.444 -9.159 32.269 1.00 63.50 104 HIS A O 1
ATOM 878 N N . LYS A 1 105 ? -14.010 -7.537 32.849 1.00 64.19 105 LYS A N 1
ATOM 879 C CA . LYS A 1 105 ? -14.325 -7.607 34.285 1.00 64.19 105 LYS A CA 1
ATOM 880 C C . LYS A 1 105 ? -15.695 -7.024 34.626 1.00 64.19 105 LYS A C 1
ATOM 882 O O . LYS A 1 105 ? -16.285 -7.432 35.622 1.00 64.19 105 LYS A O 1
ATOM 887 N N . THR A 1 106 ? -16.159 -6.041 33.856 1.00 57.78 106 THR A N 1
ATOM 888 C CA . THR A 1 106 ? -17.349 -5.244 34.190 1.00 57.78 106 THR A CA 1
ATOM 889 C C . THR A 1 106 ? -18.617 -5.770 33.510 1.00 57.78 106 THR A C 1
ATOM 891 O O . THR A 1 106 ? -19.681 -5.717 34.120 1.00 57.78 106 THR A O 1
ATOM 894 N N . TYR A 1 107 ? -18.497 -6.306 32.291 1.00 61.97 107 TYR A N 1
ATOM 895 C CA . TYR A 1 107 ? -19.593 -6.812 31.458 1.00 61.97 107 TYR A CA 1
ATOM 896 C C . TYR A 1 107 ? -19.186 -8.122 30.750 1.00 61.97 107 TYR A C 1
ATOM 898 O O . TYR A 1 107 ? -18.945 -8.130 29.538 1.00 61.97 107 TYR A O 1
ATOM 906 N N . PRO A 1 108 ? -19.081 -9.247 31.480 1.00 65.25 108 PRO A N 1
ATOM 907 C CA . PRO A 1 108 ? -18.675 -10.536 30.910 1.00 65.25 108 PRO A CA 1
ATOM 908 C C . PRO A 1 108 ? -19.638 -11.036 29.819 1.00 65.25 108 PRO A C 1
ATOM 910 O O . PRO A 1 108 ? -19.226 -11.695 28.871 1.00 65.25 108 PRO A O 1
ATOM 913 N N . GLU A 1 109 ? -20.917 -10.666 29.871 1.00 67.81 109 GLU A N 1
ATOM 914 C CA . GLU A 1 109 ? -21.899 -10.935 28.814 1.00 67.81 109 GLU A CA 1
ATOM 915 C C . GLU A 1 109 ? -21.597 -10.224 27.480 1.00 67.81 109 GLU A C 1
ATOM 917 O O . GLU A 1 109 ? -22.065 -10.662 26.426 1.00 67.81 109 GLU A O 1
ATOM 922 N N . ALA A 1 110 ? -20.796 -9.155 27.499 1.00 65.25 110 ALA A N 1
ATOM 923 C CA . ALA A 1 110 ? -20.441 -8.369 26.320 1.00 65.25 110 ALA A CA 1
ATOM 924 C C . ALA A 1 110 ? -19.139 -8.855 25.642 1.00 65.25 110 ALA A C 1
ATOM 926 O O . ALA A 1 110 ? -18.845 -8.466 24.509 1.00 65.25 110 ALA A O 1
ATOM 927 N N . GLU A 1 111 ? -18.393 -9.760 26.286 1.00 68.12 111 GLU A N 1
ATOM 928 C CA . GLU A 1 111 ? -17.117 -10.321 25.814 1.00 68.12 111 GLU A CA 1
ATOM 929 C C . GLU A 1 111 ? -17.228 -10.981 24.434 1.00 68.12 111 GLU A C 1
ATOM 931 O O . GLU A 1 111 ? -16.397 -10.747 23.556 1.00 68.12 111 GLU A O 1
ATOM 936 N N . ALA A 1 112 ? -18.264 -11.792 24.210 1.00 71.94 112 ALA A N 1
ATOM 937 C CA . ALA A 1 112 ? -18.433 -12.502 22.943 1.00 71.94 112 ALA A CA 1
ATOM 938 C C . ALA A 1 112 ? -18.693 -11.537 21.772 1.00 71.94 112 ALA A C 1
ATOM 940 O O . ALA A 1 112 ? -18.175 -11.736 20.671 1.00 71.94 112 ALA A O 1
ATOM 941 N N . ALA A 1 113 ? -19.469 -10.475 22.019 1.00 69.44 113 ALA A N 1
ATOM 942 C CA . ALA A 1 113 ? -19.734 -9.431 21.033 1.00 69.44 113 ALA A CA 1
ATOM 943 C C . ALA A 1 113 ? -18.458 -8.633 20.723 1.00 69.44 113 ALA A C 1
ATOM 945 O O . ALA A 1 113 ? -18.127 -8.444 19.553 1.00 69.44 113 ALA A O 1
ATOM 946 N N . TYR A 1 114 ? -17.702 -8.262 21.760 1.00 69.88 114 TYR A N 1
ATOM 947 C CA . TYR A 1 114 ? -16.429 -7.566 21.611 1.00 69.88 114 TYR A CA 1
ATOM 948 C C . TYR A 1 114 ? -15.402 -8.382 20.823 1.00 69.88 114 TYR A C 1
ATOM 950 O O . TYR A 1 114 ? -14.850 -7.898 19.841 1.00 69.88 114 TYR A O 1
ATOM 958 N N . LYS A 1 115 ? -15.179 -9.647 21.200 1.00 73.00 115 LYS A N 1
ATOM 959 C CA . LYS A 1 115 ? -14.218 -10.533 20.525 1.00 73.00 115 LYS A CA 1
ATOM 960 C C . LYS A 1 115 ? -14.505 -10.665 19.036 1.00 73.00 115 LYS A C 1
ATOM 962 O O . LYS A 1 115 ? -13.572 -10.708 18.236 1.00 73.00 115 LYS A O 1
ATOM 967 N N . LYS A 1 116 ? -15.783 -10.704 18.653 1.00 78.06 116 LYS A N 1
ATOM 968 C CA . LYS A 1 116 ? -16.191 -10.749 17.247 1.00 78.06 116 LYS A CA 1
ATOM 969 C C . LYS A 1 116 ? -15.831 -9.455 16.511 1.00 78.06 116 LYS A C 1
ATOM 971 O O . LYS A 1 116 ? -15.246 -9.531 15.435 1.00 78.06 116 LYS A O 1
ATOM 976 N N . LEU A 1 117 ? -16.145 -8.296 17.094 1.00 72.25 117 LEU A N 1
ATOM 977 C CA . LEU A 1 117 ? -15.819 -6.986 16.517 1.00 72.25 117 LEU A CA 1
ATOM 978 C C . LEU A 1 117 ? -14.306 -6.764 16.420 1.00 72.25 117 LEU A C 1
ATOM 980 O O . LEU A 1 117 ? -13.803 -6.368 15.375 1.00 72.25 117 LEU A O 1
ATOM 984 N N . HIS A 1 118 ? -13.567 -7.106 17.471 1.00 72.75 118 HIS A N 1
ATOM 985 C CA . HIS A 1 118 ? -12.118 -6.963 17.519 1.00 72.75 118 HIS A CA 1
ATOM 986 C C . HIS A 1 118 ? -11.406 -7.881 16.517 1.00 72.75 118 HIS A C 1
ATOM 988 O O . HIS A 1 118 ? -10.515 -7.440 15.802 1.00 72.75 118 HIS A O 1
ATOM 994 N N . THR A 1 119 ? -11.848 -9.138 16.386 1.00 78.38 119 THR A N 1
ATOM 995 C CA . THR A 1 119 ? -11.313 -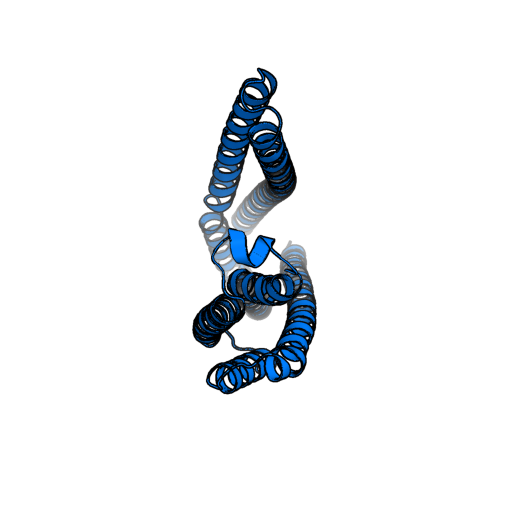10.055 15.362 1.00 78.38 119 THR A CA 1
ATOM 996 C C . THR A 1 119 ? -11.570 -9.520 13.950 1.00 78.38 119 THR A C 1
ATOM 998 O O . THR A 1 119 ? -10.713 -9.643 13.077 1.00 78.38 119 THR A O 1
ATOM 1001 N N . CYS A 1 120 ? -12.740 -8.911 13.727 1.00 75.75 120 CYS A N 1
ATOM 1002 C CA . CYS A 1 120 ? -13.075 -8.267 12.460 1.00 75.75 120 CYS A CA 1
ATOM 1003 C C . CYS A 1 120 ? -12.141 -7.083 12.169 1.00 75.75 120 CYS A C 1
ATOM 1005 O O . CYS A 1 120 ? -11.582 -7.016 11.076 1.00 75.75 120 CYS A O 1
ATOM 1007 N N . LEU A 1 121 ? -11.909 -6.211 13.159 1.00 76.44 121 LEU A N 1
ATOM 1008 C CA . LEU A 1 121 ? -10.990 -5.078 13.040 1.00 76.44 121 LEU A CA 1
ATOM 1009 C C . LEU A 1 121 ? -9.557 -5.537 12.739 1.00 76.44 121 LEU A C 1
ATOM 1011 O O . LEU A 1 121 ? -8.982 -5.090 11.753 1.00 76.44 121 LEU A O 1
ATOM 1015 N N . LEU A 1 122 ? -9.007 -6.471 13.522 1.00 77.50 122 LEU A N 1
ATOM 1016 C CA . LEU A 1 122 ? -7.646 -6.984 13.318 1.00 77.50 122 LEU A CA 1
ATOM 1017 C C . LEU A 1 122 ? -7.472 -7.616 11.932 1.00 77.50 122 LEU A C 1
ATOM 1019 O O . LEU A 1 122 ? -6.452 -7.424 11.270 1.00 77.50 122 LEU A O 1
ATOM 1023 N N . SER A 1 123 ? -8.475 -8.369 11.468 1.00 82.06 123 SER A N 1
ATOM 1024 C CA . SER A 1 123 ? -8.450 -8.950 10.125 1.00 82.06 123 SER A CA 1
ATOM 1025 C C . SER A 1 123 ? -8.489 -7.877 9.037 1.00 82.06 123 SER A C 1
ATOM 1027 O O . SER A 1 123 ? -7.806 -8.027 8.025 1.00 82.06 123 SER A O 1
ATOM 1029 N N . ALA A 1 124 ? -9.279 -6.817 9.223 1.00 76.75 124 ALA A N 1
ATOM 1030 C CA . ALA A 1 124 ? -9.357 -5.702 8.285 1.00 76.75 124 ALA A CA 1
ATOM 1031 C C . ALA A 1 124 ? -8.047 -4.894 8.252 1.00 76.75 124 ALA A C 1
ATOM 1033 O O . ALA A 1 124 ? -7.573 -4.574 7.165 1.00 76.75 124 ALA A O 1
ATOM 1034 N N . GLN A 1 125 ? -7.421 -4.650 9.411 1.00 79.12 125 GLN A N 1
ATOM 1035 C CA . GLN A 1 125 ? -6.124 -3.964 9.533 1.00 79.12 125 GLN A CA 1
ATOM 1036 C C . GLN A 1 125 ? -5.026 -4.736 8.823 1.00 79.12 125 GLN A C 1
ATOM 1038 O O . GLN A 1 125 ? -4.359 -4.194 7.948 1.00 79.12 125 GLN A O 1
ATOM 1043 N N . LYS A 1 126 ? -4.911 -6.033 9.117 1.00 84.75 126 LYS A N 1
ATOM 1044 C CA . LYS A 1 126 ? -3.925 -6.895 8.470 1.00 84.75 126 LYS A CA 1
ATOM 1045 C C . LYS A 1 126 ? -4.115 -6.957 6.952 1.00 84.75 126 LYS A C 1
ATOM 1047 O O . LYS A 1 126 ? -3.137 -6.988 6.211 1.00 84.75 126 LYS A O 1
ATOM 1052 N N . ASN A 1 127 ? -5.364 -7.005 6.485 1.00 83.88 127 ASN A N 1
ATOM 1053 C CA . ASN A 1 127 ? -5.657 -7.007 5.055 1.00 83.88 127 ASN A CA 1
ATOM 1054 C C . ASN A 1 127 ? -5.270 -5.678 4.395 1.00 83.88 127 ASN A C 1
ATOM 1056 O O . ASN A 1 127 ? -4.607 -5.693 3.364 1.00 83.88 127 ASN A O 1
ATOM 1060 N N . HIS A 1 128 ? -5.642 -4.547 5.000 1.00 87.06 128 HIS A N 1
ATOM 1061 C CA . HIS A 1 128 ? -5.286 -3.224 4.496 1.00 87.06 128 HIS A CA 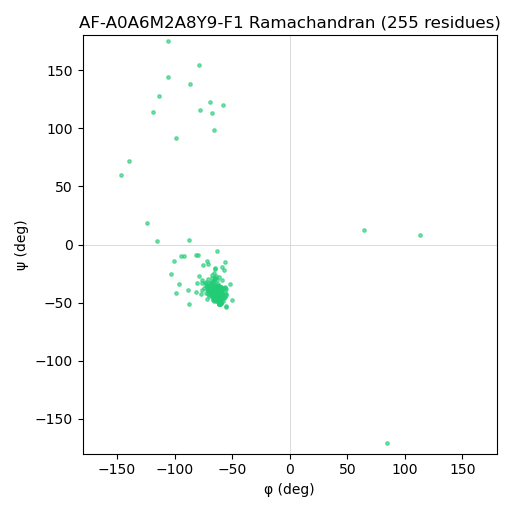1
ATOM 1062 C C . HIS A 1 128 ? -3.763 -3.042 4.434 1.00 87.06 128 HIS A C 1
ATOM 1064 O O . HIS A 1 128 ? -3.227 -2.733 3.377 1.00 87.06 128 HIS A O 1
ATOM 1070 N N . GLU A 1 129 ? -3.057 -3.347 5.525 1.00 86.44 129 GLU A N 1
ATOM 1071 C CA . GLU A 1 129 ? -1.595 -3.276 5.598 1.00 86.44 129 GLU A CA 1
ATOM 1072 C C . GLU A 1 129 ? -0.929 -4.122 4.502 1.00 86.44 129 GLU A C 1
ATOM 1074 O O . GLU A 1 129 ? 0.008 -3.678 3.837 1.00 86.44 129 GLU A O 1
ATOM 1079 N N . HIS A 1 130 ? -1.429 -5.340 4.278 1.00 87.25 130 HIS A N 1
ATOM 1080 C CA . HIS A 1 130 ? -0.925 -6.210 3.223 1.00 87.25 130 HIS A CA 1
ATOM 1081 C C . HIS A 1 130 ? -1.130 -5.603 1.825 1.00 87.25 130 HIS A C 1
ATOM 1083 O O . HIS A 1 130 ? -0.206 -5.630 1.010 1.00 87.25 130 HIS A O 1
ATOM 1089 N N . LEU A 1 131 ? -2.315 -5.052 1.538 1.00 88.12 131 LEU A N 1
ATOM 1090 C CA . LEU A 1 131 ? -2.614 -4.421 0.249 1.00 88.12 131 LEU A CA 1
ATOM 1091 C C . LEU A 1 131 ? -1.744 -3.178 0.009 1.00 88.12 131 LEU A C 1
ATOM 1093 O O . LEU A 1 131 ? -1.165 -3.048 -1.070 1.00 88.12 131 LEU A O 1
ATOM 1097 N N . THR A 1 132 ? -1.581 -2.321 1.017 1.00 85.25 132 THR A N 1
ATOM 1098 C CA . THR A 1 132 ? -0.756 -1.106 0.938 1.00 85.25 132 THR A CA 1
ATOM 1099 C C . THR A 1 132 ? 0.717 -1.449 0.715 1.00 85.25 132 THR A C 1
ATOM 1101 O O . THR A 1 132 ? 1.317 -0.982 -0.253 1.00 85.25 132 THR A O 1
ATOM 1104 N N . LYS A 1 133 ? 1.281 -2.379 1.501 1.00 86.44 133 LYS A N 1
ATOM 1105 C CA . LYS A 1 133 ? 2.666 -2.857 1.314 1.00 86.44 133 LYS A CA 1
ATOM 1106 C C . LYS A 1 133 ? 2.889 -3.500 -0.051 1.00 86.44 133 LYS A C 1
ATOM 1108 O O . LYS A 1 133 ? 3.974 -3.385 -0.630 1.00 86.44 133 LYS A O 1
ATOM 1113 N N . PHE A 1 134 ? 1.892 -4.219 -0.566 1.00 89.44 134 PHE A N 1
ATOM 1114 C CA . PHE A 1 134 ? 1.969 -4.792 -1.903 1.00 89.44 134 PHE A CA 1
ATOM 1115 C C . PHE A 1 134 ? 1.958 -3.699 -2.986 1.00 89.44 134 PHE A C 1
ATOM 1117 O O . PHE A 1 134 ? 2.792 -3.747 -3.891 1.00 89.44 134 PHE A O 1
ATOM 1124 N N . SER A 1 135 ? 1.087 -2.693 -2.859 1.00 88.88 135 SER A N 1
ATOM 1125 C CA . SER A 1 135 ? 1.025 -1.535 -3.761 1.00 88.88 135 SER A CA 1
ATOM 1126 C C . SER A 1 135 ? 2.346 -0.758 -3.804 1.00 88.88 135 SER A C 1
ATOM 1128 O O . SER A 1 135 ? 2.903 -0.520 -4.876 1.00 88.88 135 SER A O 1
ATOM 1130 N N . GLU A 1 136 ? 2.943 -0.469 -2.647 1.00 87.94 136 GLU A N 1
ATOM 1131 C CA . GLU A 1 136 ? 4.258 0.179 -2.561 1.00 87.94 136 GLU A CA 1
ATOM 1132 C C . GLU A 1 136 ? 5.357 -0.641 -3.249 1.00 87.94 136 GLU A C 1
ATOM 1134 O O . GLU A 1 136 ? 6.179 -0.111 -4.003 1.00 87.94 136 GLU A O 1
ATOM 1139 N N . ALA A 1 137 ? 5.363 -1.960 -3.032 1.00 87.94 137 ALA A N 1
ATOM 1140 C CA . ALA A 1 137 ? 6.321 -2.860 -3.663 1.00 87.94 137 ALA A CA 1
ATOM 1141 C C . ALA A 1 137 ? 6.140 -2.951 -5.190 1.00 87.94 137 ALA A C 1
ATOM 1143 O O . ALA A 1 137 ? 7.099 -3.285 -5.894 1.00 87.94 137 ALA A O 1
ATOM 1144 N N . LEU A 1 138 ? 4.939 -2.668 -5.704 1.00 90.69 138 LEU A N 1
ATOM 1145 C CA . LEU A 1 138 ? 4.600 -2.696 -7.125 1.00 90.69 138 LEU A CA 1
ATOM 1146 C C . LEU A 1 138 ? 5.132 -1.468 -7.882 1.00 90.69 138 LEU A C 1
ATOM 1148 O O . LEU A 1 138 ? 5.488 -1.594 -9.058 1.00 90.69 138 LEU A O 1
ATOM 1152 N N . LEU A 1 139 ? 5.252 -0.304 -7.230 1.00 88.38 139 LEU A N 1
ATOM 1153 C CA . LEU A 1 139 ? 5.673 0.955 -7.869 1.00 88.38 139 LEU A CA 1
ATOM 1154 C C . LEU A 1 139 ? 6.959 0.826 -8.713 1.00 88.38 139 LEU A C 1
ATOM 1156 O O . LEU A 1 139 ? 6.942 1.227 -9.881 1.00 88.38 139 LEU A O 1
ATOM 1160 N N . PRO A 1 140 ? 8.056 0.202 -8.230 1.00 89.62 140 PRO A N 1
ATOM 1161 C CA . PRO A 1 140 ? 9.279 0.057 -9.021 1.00 89.62 140 PRO A CA 1
ATOM 1162 C C . PRO A 1 140 ? 9.110 -0.831 -10.260 1.00 89.62 140 PRO A C 1
ATOM 1164 O O . PRO A 1 140 ? 9.840 -0.662 -11.246 1.00 89.62 140 PRO A O 1
ATOM 1167 N N . PHE A 1 141 ? 8.193 -1.804 -10.206 1.00 91.69 141 PHE A N 1
ATOM 1168 C CA . PHE A 1 141 ? 7.852 -2.661 -11.341 1.00 91.69 141 PHE A CA 1
ATOM 1169 C C . PHE A 1 141 ? 7.058 -1.870 -12.384 1.00 91.69 141 PHE A C 1
ATOM 1171 O O . PHE A 1 141 ? 7.427 -1.871 -13.560 1.00 91.69 141 PHE A O 1
ATOM 1178 N N . LEU A 1 142 ? 6.047 -1.114 -11.950 1.00 89.50 142 LEU A N 1
ATOM 1179 C CA . LEU A 1 142 ? 5.242 -0.251 -12.814 1.00 89.50 142 LEU A CA 1
ATOM 1180 C C . LEU A 1 142 ? 6.090 0.826 -13.502 1.00 89.50 142 LEU A C 1
ATOM 1182 O O . LEU A 1 142 ? 5.990 1.015 -14.718 1.00 89.50 142 LEU A O 1
ATOM 1186 N N . GLU A 1 143 ? 6.999 1.463 -12.762 1.00 88.25 143 GLU A N 1
ATOM 1187 C CA . GLU A 1 143 ? 7.945 2.437 -13.306 1.00 88.25 143 GLU A CA 1
ATOM 1188 C C . GLU A 1 143 ? 8.865 1.803 -14.360 1.00 88.25 143 GLU A C 1
ATOM 1190 O O . GLU A 1 143 ? 9.043 2.340 -15.454 1.00 88.25 143 GLU A O 1
ATOM 1195 N N . THR A 1 144 ? 9.410 0.617 -14.078 1.00 89.00 144 THR A N 1
ATOM 1196 C CA . THR A 1 144 ? 10.293 -0.097 -15.014 1.00 89.00 144 THR A CA 1
ATOM 1197 C C . THR A 1 144 ? 9.547 -0.496 -16.289 1.00 89.00 144 THR A C 1
ATOM 1199 O O . THR A 1 144 ? 10.079 -0.357 -17.395 1.00 89.00 144 THR A O 1
ATOM 1202 N N . MET A 1 145 ? 8.294 -0.934 -16.167 1.00 87.94 145 MET A N 1
ATOM 1203 C CA . MET A 1 145 ? 7.457 -1.256 -17.319 1.00 87.94 145 MET A CA 1
ATOM 1204 C C . MET A 1 145 ? 7.132 -0.003 -18.154 1.00 87.94 145 MET A C 1
ATOM 1206 O O . MET A 1 145 ? 7.240 -0.036 -19.385 1.00 87.94 145 MET A O 1
ATOM 1210 N N . LYS A 1 146 ? 6.857 1.140 -17.510 1.00 86.75 146 LYS A N 1
ATOM 1211 C CA . LYS A 1 146 ? 6.660 2.440 -18.176 1.00 86.75 146 LYS A CA 1
ATOM 1212 C C . LYS A 1 146 ? 7.918 2.917 -18.915 1.00 86.75 146 LYS A C 1
ATOM 1214 O O . LYS A 1 146 ? 7.831 3.295 -20.085 1.00 86.75 146 LYS A O 1
ATOM 1219 N N . GLN A 1 147 ? 9.095 2.813 -18.292 1.00 81.25 147 GLN A N 1
ATOM 1220 C CA . GLN A 1 147 ? 10.390 3.120 -18.924 1.00 81.25 147 GLN A CA 1
ATOM 1221 C C . GLN A 1 147 ? 10.605 2.296 -20.203 1.00 81.25 147 GLN A C 1
ATOM 1223 O O . GLN A 1 147 ? 11.122 2.799 -21.205 1.00 81.25 147 GLN A O 1
ATOM 1228 N N . GLY A 1 148 ? 10.151 1.038 -20.205 1.00 78.12 148 GLY A N 1
ATOM 1229 C CA . GLY A 1 148 ? 10.109 0.212 -21.406 1.00 78.12 148 GLY A CA 1
ATOM 1230 C C . GLY A 1 148 ? 9.337 0.879 -22.541 1.00 78.12 148 GLY A C 1
ATOM 1231 O O . GLY A 1 148 ? 9.871 1.034 -23.641 1.00 78.12 148 GLY A O 1
ATOM 1232 N N . LEU A 1 149 ? 8.101 1.311 -22.288 1.00 77.31 149 LEU A N 1
ATOM 1233 C CA . LEU A 1 149 ? 7.265 1.946 -23.313 1.00 77.31 149 LEU A CA 1
ATOM 1234 C C . LEU A 1 149 ? 7.905 3.212 -23.890 1.00 77.31 149 LEU A C 1
ATOM 1236 O O . LEU A 1 149 ? 7.842 3.457 -25.100 1.00 77.31 149 LEU A O 1
ATOM 1240 N N . GLU A 1 150 ? 8.537 4.013 -23.037 1.00 73.69 150 GLU A N 1
ATOM 1241 C CA . GLU A 1 150 ? 9.197 5.261 -23.421 1.00 73.69 150 GLU A CA 1
ATOM 1242 C C . GLU A 1 150 ? 10.464 5.019 -24.251 1.00 73.69 150 GLU A C 1
ATOM 1244 O O . GLU A 1 150 ? 10.709 5.739 -25.223 1.00 73.69 150 GLU A O 1
ATOM 1249 N N . ALA A 1 151 ? 11.196 3.928 -23.998 1.00 65.81 151 ALA A N 1
ATOM 1250 C CA . ALA A 1 151 ? 12.349 3.505 -24.799 1.00 65.81 151 ALA A CA 1
ATOM 1251 C C . ALA A 1 151 ? 12.025 3.298 -26.295 1.00 65.81 151 ALA A C 1
ATOM 1253 O O . ALA A 1 151 ? 12.913 3.360 -27.151 1.00 65.81 151 ALA A O 1
ATOM 1254 N N . LYS A 1 152 ? 10.753 3.072 -26.649 1.00 59.06 152 LYS A N 1
ATOM 1255 C CA . LYS A 1 152 ? 10.285 2.986 -28.044 1.00 59.06 152 LYS A CA 1
ATOM 1256 C C . LYS A 1 152 ? 10.115 4.358 -28.707 1.00 59.06 152 LYS A C 1
ATOM 1258 O O . LYS A 1 152 ? 10.196 4.435 -29.937 1.00 59.06 152 LYS A O 1
ATOM 1263 N N . LYS A 1 153 ? 9.853 5.415 -27.928 1.00 60.75 153 LYS A N 1
ATOM 1264 C CA . LYS A 1 153 ? 9.626 6.787 -28.422 1.00 60.75 153 LYS A CA 1
ATOM 1265 C C . LYS A 1 153 ? 10.924 7.479 -28.849 1.00 60.75 153 LYS A C 1
ATOM 1267 O O . LYS A 1 153 ? 10.869 8.411 -29.647 1.00 60.75 153 LYS A O 1
ATOM 1272 N N . LEU A 1 154 ? 12.081 6.975 -28.416 1.00 55.88 154 LEU A N 1
ATOM 1273 C CA . LEU A 1 154 ? 13.395 7.420 -28.883 1.00 55.88 154 LEU A CA 1
ATOM 1274 C C . LEU A 1 154 ? 13.583 7.074 -30.376 1.00 55.88 154 LEU A C 1
ATOM 1276 O O . LEU A 1 154 ? 13.910 5.943 -30.745 1.00 55.88 154 LEU A O 1
ATOM 1280 N N . LYS A 1 155 ? 13.357 8.059 -31.255 1.00 48.03 155 LYS A N 1
ATOM 1281 C CA . LYS A 1 155 ? 13.703 8.018 -32.686 1.00 48.03 155 LYS A CA 1
ATOM 1282 C C . LYS A 1 155 ? 14.927 8.903 -32.958 1.00 48.03 155 LYS A C 1
ATOM 1284 O O . LYS A 1 155 ? 15.036 9.994 -32.411 1.00 48.03 155 LYS A O 1
ATOM 1289 N N . GLY A 1 156 ? 15.796 8.475 -33.877 1.00 50.25 156 GLY A N 1
ATOM 1290 C CA . GLY A 1 156 ? 16.867 9.315 -34.435 1.00 50.25 156 GLY A CA 1
ATOM 1291 C C . GLY A 1 156 ? 18.163 9.390 -33.612 1.00 50.25 156 GLY A C 1
ATOM 1292 O O . GLY A 1 156 ? 18.364 8.629 -32.666 1.00 50.25 156 GLY A O 1
ATOM 1293 N N . GLY A 1 157 ? 19.055 10.306 -34.019 1.00 43.72 157 GLY A N 1
ATOM 1294 C CA . GLY A 1 157 ? 20.452 10.440 -33.564 1.00 43.72 157 GLY A CA 1
ATOM 1295 C C . GLY A 1 157 ? 20.678 10.596 -32.053 1.00 43.72 157 GLY A C 1
ATOM 1296 O O . GLY A 1 157 ? 21.780 10.341 -31.583 1.00 43.72 157 GLY A O 1
ATOM 1297 N N . TRP A 1 158 ? 19.642 10.900 -31.269 1.00 46.12 158 TRP A N 1
ATOM 1298 C CA . TRP A 1 158 ? 19.700 10.957 -29.803 1.00 46.12 158 TRP A CA 1
ATOM 1299 C C . TRP A 1 158 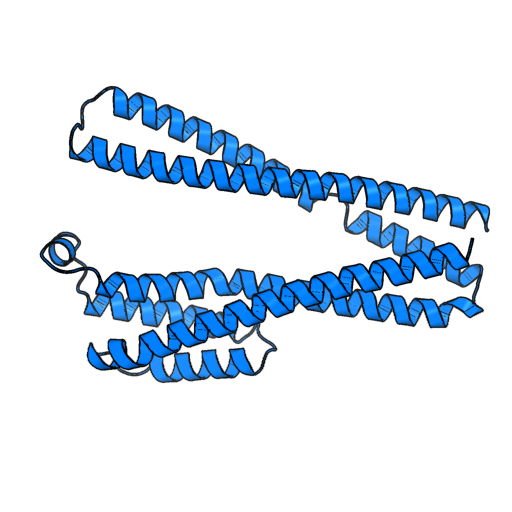? 19.932 9.589 -29.138 1.00 46.12 158 TRP A C 1
ATOM 1301 O O . TRP A 1 158 ? 20.674 9.495 -28.164 1.00 46.12 158 TRP A O 1
ATOM 1311 N N . ALA A 1 159 ? 19.389 8.502 -29.703 1.00 51.22 159 ALA A N 1
ATOM 1312 C CA . ALA A 1 159 ? 19.675 7.142 -29.226 1.00 51.22 159 ALA A CA 1
ATOM 1313 C C . ALA A 1 159 ? 21.137 6.723 -29.494 1.00 51.22 159 ALA A C 1
ATOM 1315 O O . ALA A 1 159 ? 21.696 5.893 -28.777 1.00 51.22 159 ALA A O 1
ATOM 1316 N N . PHE A 1 160 ? 21.754 7.320 -30.519 1.00 44.22 160 PHE A N 1
ATOM 1317 C CA . PHE A 1 160 ? 23.151 7.111 -30.895 1.00 44.22 160 PHE A CA 1
ATOM 1318 C C . PHE A 1 160 ? 24.107 7.958 -30.032 1.00 44.22 160 PHE A C 1
ATOM 1320 O O . PHE A 1 160 ? 25.110 7.432 -29.562 1.00 44.22 160 PHE A O 1
ATOM 1327 N N . LEU A 1 161 ? 23.762 9.222 -29.743 1.00 43.22 161 LEU A N 1
ATOM 1328 C CA . LEU A 1 161 ? 24.550 10.131 -28.892 1.00 43.22 161 LEU A CA 1
ATOM 1329 C C . LEU A 1 161 ? 24.638 9.680 -27.423 1.00 43.22 161 LEU A C 1
ATOM 1331 O O . LEU A 1 161 ? 25.663 9.890 -26.787 1.00 43.22 161 LEU A O 1
ATOM 1335 N N . LEU A 1 162 ? 23.610 9.006 -26.899 1.00 49.88 162 LEU A N 1
ATOM 1336 C CA . LEU A 1 162 ? 23.609 8.452 -25.535 1.00 49.88 162 LEU A CA 1
ATOM 1337 C C . LEU A 1 162 ? 24.213 7.035 -25.436 1.00 49.88 162 LEU A C 1
ATOM 1339 O O . L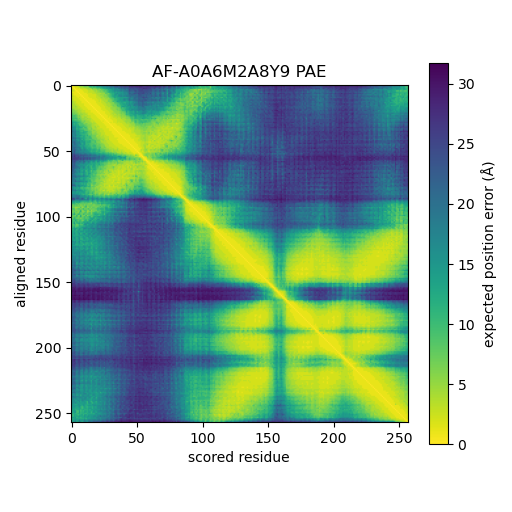EU A 1 162 ? 24.156 6.422 -24.372 1.00 49.88 162 LEU A O 1
ATOM 1343 N N . GLY A 1 163 ? 24.739 6.467 -26.531 1.00 46.22 163 GLY A N 1
ATOM 1344 C CA . GLY A 1 163 ? 25.343 5.125 -26.542 1.00 46.22 163 GLY A CA 1
ATOM 1345 C C . GLY A 1 163 ? 24.372 3.970 -26.239 1.00 46.22 163 GLY A C 1
ATOM 1346 O O . GLY A 1 163 ? 24.798 2.838 -26.001 1.00 46.22 163 GLY A O 1
ATOM 1347 N N . ARG A 1 164 ? 23.057 4.218 -26.238 1.00 56.62 164 ARG A N 1
ATOM 1348 C CA . ARG A 1 164 ? 22.032 3.249 -25.825 1.00 56.62 164 ARG A CA 1
ATOM 1349 C C . ARG A 1 164 ? 21.418 2.566 -27.043 1.00 56.62 164 ARG A C 1
ATOM 1351 O O . ARG A 1 164 ? 20.421 3.011 -27.607 1.00 56.62 164 ARG A O 1
ATOM 1358 N N . ASN A 1 165 ? 21.991 1.427 -27.431 1.00 63.06 165 ASN A N 1
ATOM 1359 C CA . ASN A 1 165 ? 21.360 0.522 -28.390 1.00 63.06 165 ASN A CA 1
ATOM 1360 C C . ASN A 1 165 ? 19.985 0.092 -27.851 1.00 63.06 165 ASN A C 1
ATOM 1362 O O . ASN A 1 165 ? 19.887 -0.540 -26.801 1.00 63.06 165 ASN A O 1
ATOM 1366 N N . ARG A 1 166 ? 18.918 0.396 -28.595 1.00 64.25 166 ARG A N 1
ATOM 1367 C CA . ARG A 1 166 ? 17.531 0.093 -28.219 1.00 64.25 166 ARG A CA 1
ATOM 1368 C C . ARG A 1 166 ? 17.308 -1.373 -27.832 1.00 64.25 166 ARG A C 1
ATOM 1370 O O . ARG A 1 166 ? 16.524 -1.637 -26.932 1.00 64.25 166 ARG A O 1
ATOM 1377 N N . LYS A 1 167 ? 18.006 -2.329 -28.457 1.00 68.06 167 LYS A N 1
ATOM 1378 C CA . LYS A 1 167 ? 17.916 -3.750 -28.070 1.00 68.06 167 LYS A CA 1
ATOM 1379 C C . LYS A 1 167 ? 18.495 -4.012 -26.676 1.00 68.06 167 LYS A C 1
ATOM 1381 O O . LYS A 1 167 ? 17.923 -4.786 -25.921 1.00 68.06 167 LYS A O 1
ATOM 1386 N N . VAL A 1 168 ? 19.598 -3.346 -26.334 1.00 70.56 168 VAL A N 1
ATOM 1387 C CA . VAL A 1 168 ? 20.251 -3.457 -25.020 1.00 70.56 168 VAL A CA 1
ATOM 1388 C C . VAL A 1 168 ? 19.370 -2.833 -23.942 1.00 70.56 168 VAL A C 1
ATOM 1390 O O . VAL A 1 168 ? 19.147 -3.457 -22.913 1.00 70.56 168 VAL A O 1
ATOM 1393 N N . LEU A 1 169 ? 18.793 -1.659 -24.214 1.00 71.12 169 LEU A N 1
ATOM 1394 C CA . LEU A 1 169 ? 17.869 -0.985 -23.301 1.00 71.12 169 LEU A CA 1
ATOM 1395 C C . LEU A 1 169 ? 16.615 -1.833 -23.030 1.00 71.12 169 LEU A C 1
ATOM 1397 O O . LEU A 1 169 ? 16.242 -2.033 -21.880 1.00 71.12 169 LEU A O 1
ATOM 1401 N N . LEU A 1 170 ? 16.004 -2.398 -24.077 1.00 72.56 170 LEU A N 1
ATOM 1402 C CA . LEU A 1 170 ? 14.851 -3.291 -23.932 1.00 72.56 170 LEU A CA 1
ATOM 1403 C C . LEU A 1 170 ? 15.204 -4.557 -23.143 1.00 72.56 170 LEU A C 1
ATOM 1405 O O . LEU A 1 170 ? 14.462 -4.945 -22.249 1.00 72.56 170 LEU A O 1
ATOM 1409 N N . SER A 1 171 ? 16.360 -5.166 -23.417 1.00 77.31 171 SER A N 1
ATOM 1410 C CA . SER A 1 171 ? 16.832 -6.326 -22.656 1.00 77.31 171 SER A CA 1
ATOM 1411 C C . SER A 1 171 ? 17.069 -5.995 -21.178 1.00 77.31 171 SER A C 1
ATOM 1413 O O . SER A 1 171 ? 16.770 -6.821 -20.320 1.00 77.31 171 SER A O 1
ATOM 1415 N N . GLN A 1 172 ? 17.590 -4.803 -20.871 1.00 81.19 172 GLN A N 1
ATOM 1416 C CA . GLN A 1 172 ? 17.797 -4.338 -19.497 1.00 81.19 172 GLN A CA 1
ATOM 1417 C C . GLN A 1 172 ? 16.470 -4.109 -18.770 1.00 81.19 172 GLN A C 1
ATOM 1419 O O . GLN A 1 172 ? 16.339 -4.529 -17.622 1.00 81.19 172 GLN A O 1
ATOM 1424 N N . VAL A 1 173 ? 15.485 -3.502 -19.441 1.00 84.69 173 VAL A N 1
ATOM 1425 C CA . VAL A 1 173 ? 14.138 -3.293 -18.891 1.00 84.69 173 VAL A CA 1
ATOM 1426 C C . VAL A 1 173 ? 13.470 -4.626 -18.570 1.00 84.69 173 VAL A C 1
ATOM 1428 O O . VAL A 1 173 ? 13.040 -4.818 -17.439 1.00 84.69 173 VAL A O 1
ATOM 1431 N N . ILE A 1 174 ? 13.438 -5.569 -19.519 1.00 86.31 174 ILE A N 1
ATOM 1432 C CA . ILE A 1 174 ? 12.819 -6.887 -19.303 1.00 86.31 174 ILE A CA 1
ATOM 1433 C C . ILE A 1 174 ? 13.506 -7.633 -18.160 1.00 86.31 174 ILE A C 1
ATOM 1435 O O . ILE A 1 174 ? 12.834 -8.175 -17.287 1.00 86.31 174 ILE A O 1
ATOM 1439 N N . HIS A 1 175 ? 14.839 -7.627 -18.115 1.00 87.88 175 HIS A N 1
ATOM 1440 C CA . HIS A 1 175 ? 15.583 -8.286 -17.045 1.00 87.88 175 HIS A CA 1
ATOM 1441 C C . HIS A 1 175 ? 15.327 -7.638 -15.672 1.00 87.88 175 HIS A C 1
ATOM 1443 O O . HIS A 1 175 ? 15.129 -8.348 -14.686 1.00 87.88 175 HIS A O 1
ATOM 1449 N N . LYS A 1 176 ? 15.293 -6.299 -15.591 1.00 89.75 176 LYS A N 1
ATOM 1450 C CA . LYS A 1 176 ? 14.974 -5.575 -14.350 1.00 89.75 176 LYS A CA 1
ATOM 1451 C C . LYS A 1 176 ? 13.542 -5.870 -13.890 1.00 89.75 176 LYS A C 1
ATOM 1453 O O . LYS A 1 176 ? 13.356 -6.252 -12.738 1.00 89.75 176 LYS A O 1
ATOM 1458 N N . ALA A 1 177 ? 12.574 -5.778 -14.801 1.00 90.94 177 ALA A N 1
ATOM 1459 C CA . ALA A 1 177 ? 11.174 -6.095 -14.540 1.00 90.94 177 ALA A CA 1
ATOM 1460 C C . ALA A 1 177 ? 10.996 -7.555 -14.093 1.00 90.94 177 ALA A C 1
ATOM 1462 O O . ALA A 1 177 ? 10.237 -7.821 -13.172 1.00 90.94 177 ALA A O 1
ATOM 1463 N N . SER A 1 178 ? 11.746 -8.500 -14.669 1.00 91.88 178 SER A N 1
ATOM 1464 C CA . SER A 1 178 ? 11.697 -9.916 -14.268 1.00 91.88 178 SER A CA 1
ATOM 1465 C C . SER A 1 178 ? 12.140 -10.116 -12.822 1.00 91.88 178 SER A C 1
ATOM 1467 O O . SER A 1 178 ? 11.436 -10.747 -12.045 1.00 91.88 178 SER A O 1
ATOM 1469 N N . ARG A 1 179 ? 13.264 -9.514 -12.415 1.00 93.06 179 ARG A N 1
ATOM 1470 C CA . ARG A 1 179 ? 13.721 -9.603 -11.018 1.00 93.06 179 ARG A CA 1
ATOM 1471 C C . ARG A 1 179 ? 12.721 -8.996 -10.037 1.00 93.06 179 ARG A C 1
ATOM 1473 O O . ARG A 1 179 ? 12.530 -9.518 -8.945 1.00 93.06 179 ARG A O 1
ATOM 1480 N N . GLN A 1 180 ? 12.095 -7.887 -10.422 1.00 93.19 180 GLN A N 1
ATOM 1481 C CA . GLN A 1 180 ? 11.055 -7.252 -9.616 1.00 93.19 180 GLN A CA 1
ATOM 1482 C C . GLN A 1 180 ? 9.801 -8.135 -9.531 1.00 93.19 180 GLN A C 1
ATOM 1484 O O . GLN A 1 180 ? 9.278 -8.327 -8.441 1.00 93.19 180 GLN A O 1
ATOM 1489 N N . ALA A 1 181 ? 9.371 -8.744 -10.639 1.00 92.56 181 ALA A N 1
ATOM 1490 C CA . ALA A 1 181 ? 8.251 -9.683 -10.665 1.00 92.56 181 ALA A CA 1
ATOM 1491 C C . ALA A 1 181 ? 8.503 -10.933 -9.799 1.00 92.56 181 ALA A C 1
ATOM 1493 O O . ALA A 1 181 ? 7.616 -11.353 -9.060 1.00 92.56 181 ALA A O 1
ATOM 1494 N N . GLU A 1 182 ? 9.717 -11.493 -9.817 1.00 92.06 182 GLU A N 1
ATOM 1495 C CA . GLU A 1 182 ? 10.117 -12.585 -8.913 1.00 92.06 182 GLU A CA 1
ATOM 1496 C C . GLU A 1 182 ? 10.035 -12.167 -7.438 1.00 92.06 182 GLU A C 1
ATOM 1498 O O . GLU A 1 182 ? 9.527 -12.919 -6.607 1.00 92.06 182 GLU A O 1
ATOM 1503 N N . ALA A 1 183 ? 10.492 -10.955 -7.110 1.00 89.44 183 ALA A N 1
ATOM 1504 C CA . ALA A 1 183 ? 10.414 -10.420 -5.752 1.00 89.44 183 ALA A CA 1
ATOM 1505 C C . ALA A 1 183 ? 8.970 -10.138 -5.299 1.00 89.44 183 ALA A C 1
ATOM 1507 O O . ALA A 1 183 ? 8.687 -10.206 -4.104 1.00 89.44 183 ALA A O 1
ATOM 1508 N N . LEU A 1 184 ? 8.064 -9.829 -6.231 1.00 90.62 184 LEU A N 1
ATOM 1509 C CA . LEU A 1 184 ? 6.643 -9.614 -5.954 1.00 90.62 184 LEU A CA 1
ATOM 1510 C C . LEU A 1 184 ? 5.885 -10.926 -5.730 1.00 90.62 184 LEU A C 1
ATOM 1512 O O . LEU A 1 184 ? 4.984 -10.966 -4.896 1.00 90.62 184 LEU A O 1
ATOM 1516 N N . LEU A 1 185 ? 6.268 -12.016 -6.406 1.00 87.50 185 LEU A N 1
ATOM 1517 C CA . LEU A 1 185 ? 5.602 -13.319 -6.273 1.00 87.50 185 LEU A CA 1
ATOM 1518 C C . LEU A 1 185 ? 5.604 -13.877 -4.842 1.00 87.50 185 LEU A C 1
ATOM 1520 O O . LEU A 1 185 ? 4.675 -14.588 -4.466 1.00 87.50 185 LEU A O 1
ATOM 1524 N N . SER A 1 186 ? 6.620 -13.562 -4.036 1.00 80.75 186 SER A N 1
ATOM 1525 C CA . SER A 1 186 ? 6.697 -13.992 -2.632 1.00 80.75 186 SER A CA 1
ATOM 1526 C C . SER A 1 186 ? 5.850 -13.147 -1.674 1.00 80.75 186 SER A C 1
ATOM 1528 O O . SER A 1 186 ? 5.706 -13.521 -0.513 1.00 80.75 186 SER A O 1
ATOM 1530 N N . LYS A 1 187 ? 5.297 -12.024 -2.149 1.00 80.50 187 LYS A N 1
ATOM 1531 C CA . LYS A 1 187 ? 4.564 -11.026 -1.354 1.00 80.50 187 LYS A CA 1
ATOM 1532 C C . LYS A 1 187 ? 3.090 -10.900 -1.738 1.00 80.50 187 LYS A C 1
ATOM 1534 O O . LYS A 1 187 ? 2.406 -10.024 -1.229 1.00 80.50 187 LYS A O 1
ATOM 1539 N N . ILE A 1 188 ? 2.621 -11.722 -2.672 1.00 79.88 188 ILE A N 1
ATOM 1540 C CA . ILE A 1 188 ? 1.277 -11.630 -3.231 1.00 79.88 188 ILE A CA 1
ATOM 1541 C C . ILE A 1 188 ? 0.442 -12.849 -2.841 1.00 79.88 188 ILE A C 1
ATOM 1543 O O . ILE A 1 188 ? 0.820 -13.987 -3.119 1.00 79.88 188 ILE A O 1
ATOM 1547 N N . ASP A 1 189 ? -0.743 -12.612 -2.286 1.00 79.25 189 ASP A N 1
ATOM 1548 C CA . ASP A 1 189 ? -1.761 -13.647 -2.057 1.00 79.25 189 ASP A CA 1
ATOM 1549 C C . ASP A 1 189 ? -2.878 -13.659 -3.116 1.00 79.25 189 ASP A C 1
ATOM 1551 O O . ASP A 1 189 ? -3.584 -14.657 -3.259 1.00 79.25 189 ASP A O 1
ATOM 1555 N N . SER A 1 190 ? -2.992 -12.606 -3.931 1.00 85.44 190 SER A N 1
ATOM 1556 C CA . SER A 1 190 ? -3.968 -12.515 -5.024 1.00 85.44 190 SER A CA 1
ATOM 1557 C C . SER A 1 190 ? -3.653 -13.478 -6.187 1.00 85.44 190 SER A C 1
ATOM 1559 O O . SER A 1 190 ? -2.584 -13.382 -6.805 1.00 85.44 190 SER A O 1
ATOM 1561 N N . PRO A 1 191 ? -4.589 -14.378 -6.560 1.00 88.69 191 PRO A N 1
ATOM 1562 C CA . PRO A 1 191 ? -4.414 -15.295 -7.686 1.00 88.69 191 PRO A CA 1
ATOM 1563 C C . PRO A 1 191 ? -4.229 -14.593 -9.036 1.00 88.69 191 PRO A C 1
ATOM 1565 O O . PRO A 1 191 ? -3.456 -15.073 -9.862 1.00 88.69 191 PRO A O 1
ATOM 1568 N N . ALA A 1 192 ? -4.910 -13.462 -9.256 1.00 90.25 192 ALA A N 1
ATOM 1569 C CA . ALA A 1 192 ? -4.842 -12.716 -10.514 1.00 90.25 192 ALA A CA 1
ATOM 1570 C C . ALA A 1 192 ? -3.435 -12.151 -10.749 1.00 90.25 192 ALA A C 1
ATOM 1572 O O . ALA A 1 192 ? -2.840 -12.346 -11.808 1.00 90.25 192 ALA A O 1
ATOM 1573 N N . TRP A 1 193 ? -2.860 -11.537 -9.715 1.00 92.31 193 TRP A N 1
ATOM 1574 C CA . TRP A 1 193 ? -1.491 -11.037 -9.751 1.00 92.31 193 TRP A CA 1
ATOM 1575 C C . TRP A 1 193 ? -0.455 -12.155 -9.870 1.00 92.31 193 TRP A C 1
ATOM 1577 O O . TRP A 1 193 ? 0.513 -12.012 -10.617 1.00 92.31 193 TRP A O 1
ATOM 1587 N N . ARG A 1 194 ? -0.651 -13.292 -9.184 1.00 92.38 194 ARG A N 1
ATOM 1588 C CA . ARG A 1 194 ? 0.230 -14.462 -9.349 1.00 92.38 194 ARG A CA 1
ATOM 1589 C C . ARG A 1 194 ? 0.236 -14.969 -10.785 1.00 92.38 194 ARG A C 1
ATOM 1591 O O . ARG A 1 194 ? 1.314 -15.243 -11.315 1.00 92.38 194 ARG A O 1
ATOM 1598 N N . ASP A 1 195 ? -0.936 -15.096 -11.404 1.00 93.94 195 ASP A N 1
ATOM 1599 C CA . ASP A 1 195 ? -1.060 -15.529 -12.798 1.00 93.94 195 ASP A CA 1
ATOM 1600 C C . ASP A 1 195 ? -0.361 -14.550 -13.748 1.00 93.94 195 ASP A C 1
ATOM 1602 O O . ASP A 1 195 ? 0.491 -14.957 -14.542 1.00 93.94 195 ASP A O 1
ATOM 1606 N N . PHE A 1 196 ? -0.647 -13.255 -13.602 1.00 94.88 196 PHE A N 1
ATOM 1607 C CA . PHE A 1 196 ? -0.024 -12.198 -14.392 1.00 94.88 196 PHE A CA 1
ATOM 1608 C C . PHE A 1 196 ? 1.508 -12.228 -14.298 1.00 94.88 196 PHE A C 1
ATOM 1610 O O . PHE A 1 196 ? 2.187 -12.331 -15.323 1.00 94.88 196 PHE A O 1
ATOM 1617 N N . LEU A 1 197 ? 2.065 -12.202 -13.081 1.00 94.19 197 LEU A N 1
ATOM 1618 C CA . LEU A 1 197 ? 3.515 -12.192 -12.866 1.00 94.19 197 LEU A CA 1
ATOM 1619 C C . LEU A 1 197 ? 4.171 -13.475 -13.390 1.00 94.19 197 LEU A C 1
ATOM 1621 O O . LEU A 1 197 ? 5.228 -13.418 -14.015 1.00 94.19 197 LEU A O 1
ATOM 1625 N N . SER A 1 198 ? 3.527 -14.629 -13.206 1.00 93.38 198 SER A N 1
ATOM 1626 C CA . SER A 1 198 ? 4.034 -15.909 -13.714 1.00 93.38 198 SER A CA 1
ATOM 1627 C C . SER A 1 198 ? 4.064 -15.940 -15.243 1.00 93.38 198 SER A C 1
ATOM 1629 O O . SER A 1 198 ? 5.069 -16.341 -15.833 1.00 93.38 198 SER A O 1
ATOM 1631 N N . ARG A 1 199 ? 3.000 -15.468 -15.910 1.00 94.00 199 ARG A N 1
ATOM 1632 C CA . ARG A 1 199 ? 2.969 -15.340 -17.376 1.00 94.00 199 ARG A CA 1
ATOM 1633 C C . ARG A 1 199 ? 4.010 -14.351 -17.878 1.00 94.00 199 ARG A C 1
ATOM 1635 O O . ARG A 1 199 ? 4.694 -14.645 -18.858 1.00 94.00 199 ARG A O 1
ATOM 1642 N N . PHE A 1 200 ? 4.155 -13.213 -17.205 1.00 92.62 200 PHE A N 1
ATOM 1643 C CA . PHE A 1 200 ? 5.172 -12.226 -17.540 1.00 92.62 200 PHE A CA 1
ATOM 1644 C C . PHE A 1 200 ? 6.578 -12.835 -17.479 1.00 92.62 200 PHE A C 1
ATOM 1646 O O . PHE A 1 200 ? 7.327 -12.724 -18.446 1.00 92.62 200 PHE A O 1
ATOM 1653 N N . LEU A 1 201 ? 6.917 -13.546 -16.398 1.00 92.19 201 LEU A N 1
ATOM 1654 C CA . LEU A 1 201 ? 8.221 -14.195 -16.233 1.00 92.19 201 LEU A CA 1
ATOM 1655 C C . LEU A 1 201 ? 8.492 -15.265 -17.295 1.00 92.19 201 LEU A C 1
ATOM 1657 O O . LEU A 1 201 ? 9.597 -15.327 -17.836 1.00 92.19 201 LEU A O 1
ATOM 1661 N N . LEU A 1 202 ? 7.491 -16.080 -17.635 1.00 91.44 202 LEU A N 1
ATOM 1662 C CA . LEU A 1 202 ? 7.611 -17.079 -18.701 1.00 91.44 202 LEU A CA 1
ATOM 1663 C C . LEU A 1 202 ? 7.894 -16.434 -20.064 1.00 91.44 202 LEU A C 1
ATOM 1665 O O . LEU A 1 202 ? 8.724 -16.924 -20.830 1.00 91.44 202 LEU A O 1
ATOM 1669 N N . GLU A 1 203 ? 7.230 -15.322 -20.381 1.00 88.62 203 GLU A N 1
ATOM 1670 C CA . GLU A 1 203 ? 7.483 -14.578 -21.618 1.00 88.62 203 GLU A CA 1
ATOM 1671 C C . GLU A 1 203 ? 8.821 -13.820 -21.574 1.00 88.62 203 GLU A C 1
ATOM 1673 O O . GLU A 1 203 ? 9.511 -13.715 -22.590 1.00 88.62 203 GLU A O 1
ATOM 1678 N N . ALA A 1 204 ? 9.249 -13.352 -20.400 1.00 86.62 204 ALA A N 1
ATOM 1679 C CA . ALA A 1 204 ? 10.514 -12.651 -20.212 1.00 86.62 204 ALA A CA 1
ATOM 1680 C C . ALA A 1 204 ? 11.750 -13.522 -20.509 1.00 86.62 204 ALA A C 1
ATOM 1682 O O . ALA A 1 204 ? 12.777 -12.996 -20.938 1.00 86.62 204 ALA A O 1
ATOM 1683 N N . GLN A 1 205 ? 11.642 -14.847 -20.356 1.00 85.00 205 GLN A N 1
ATOM 1684 C CA . GLN A 1 205 ? 12.708 -15.809 -20.675 1.00 85.00 205 GLN A CA 1
ATOM 1685 C C . GLN A 1 205 ? 12.962 -15.975 -22.183 1.00 85.00 205 GLN A C 1
ATOM 1687 O O . GLN A 1 205 ? 14.002 -16.503 -22.587 1.00 85.00 205 GLN A O 1
ATOM 1692 N N . LYS A 1 206 ? 12.028 -15.545 -23.039 1.00 82.69 206 LYS A N 1
ATOM 1693 C CA . LYS A 1 206 ? 12.162 -15.660 -24.496 1.00 82.69 206 LYS A CA 1
ATOM 1694 C C . LYS A 1 206 ? 13.072 -14.559 -25.053 1.00 82.69 206 LYS A C 1
ATOM 1696 O O . LYS A 1 206 ? 13.169 -13.481 -24.477 1.00 82.69 206 LYS A O 1
ATOM 1701 N N . PRO A 1 207 ? 13.724 -14.765 -26.209 1.00 76.88 207 PRO A N 1
ATOM 1702 C CA . PRO A 1 207 ? 14.470 -13.700 -26.869 1.00 76.88 207 PRO A CA 1
ATOM 1703 C C . PRO A 1 207 ? 13.522 -12.610 -27.393 1.00 76.88 207 PRO A C 1
ATOM 1705 O O . PRO A 1 207 ? 12.753 -12.823 -28.332 1.00 76.88 207 PRO A O 1
ATOM 1708 N N . TRP A 1 208 ? 13.603 -11.414 -26.808 1.00 72.44 208 TRP A N 1
ATOM 1709 C CA . TRP A 1 208 ? 12.757 -10.280 -27.178 1.00 72.44 208 TRP A CA 1
ATOM 1710 C C . TRP A 1 208 ? 13.249 -9.611 -28.463 1.00 72.44 208 TRP A C 1
ATOM 1712 O O . TRP A 1 208 ? 14.336 -9.031 -28.522 1.00 72.44 208 TRP A O 1
ATOM 1722 N N . ASN A 1 209 ? 12.421 -9.664 -29.506 1.00 69.31 209 ASN A N 1
ATOM 1723 C CA . ASN A 1 209 ? 12.612 -8.908 -30.740 1.00 69.31 209 ASN A CA 1
ATOM 1724 C C . ASN A 1 209 ? 11.622 -7.725 -30.807 1.00 69.31 209 ASN A C 1
ATOM 1726 O O . ASN A 1 209 ? 10.767 -7.545 -29.941 1.00 69.31 209 ASN A O 1
ATOM 1730 N N . SER A 1 210 ? 11.736 -6.884 -31.837 1.00 65.88 210 SER A N 1
ATOM 1731 C CA . SER A 1 210 ? 10.896 -5.686 -31.978 1.00 65.88 210 SER A CA 1
ATOM 1732 C C . SER A 1 210 ? 9.402 -5.965 -32.182 1.00 65.88 210 SER A C 1
ATOM 1734 O O . SER A 1 210 ? 8.603 -5.051 -31.992 1.00 65.88 210 SER A O 1
ATOM 1736 N N . GLU A 1 211 ? 9.041 -7.172 -32.613 1.00 69.06 211 GLU A N 1
ATOM 1737 C CA . GLU A 1 211 ? 7.669 -7.606 -32.892 1.00 69.06 211 GLU A CA 1
ATOM 1738 C C . GLU A 1 211 ? 7.017 -8.150 -31.620 1.00 69.06 211 GLU A C 1
ATOM 1740 O O . GLU A 1 211 ? 6.019 -7.593 -31.173 1.00 69.06 211 GLU A O 1
ATOM 1745 N N . LEU A 1 212 ? 7.687 -9.077 -30.925 1.00 68.94 212 LEU A N 1
ATOM 1746 C CA . LEU A 1 212 ? 7.288 -9.562 -29.600 1.00 68.94 212 LEU A CA 1
ATOM 1747 C C . LEU A 1 212 ? 7.143 -8.405 -28.603 1.00 68.94 212 LEU A C 1
ATOM 1749 O O . LEU A 1 212 ? 6.209 -8.356 -27.812 1.00 68.94 212 LEU A O 1
ATOM 1753 N N . TYR A 1 213 ? 8.037 -7.419 -28.686 1.00 70.19 213 TYR A N 1
ATOM 1754 C CA . TYR A 1 213 ? 7.944 -6.207 -27.885 1.00 70.19 213 TYR A CA 1
ATOM 1755 C C . TYR A 1 213 ? 6.694 -5.370 -28.203 1.00 70.19 213 TYR A C 1
ATOM 1757 O O . TYR A 1 213 ? 6.082 -4.802 -27.306 1.00 70.19 213 TYR A O 1
ATOM 1765 N N . LYS A 1 214 ? 6.291 -5.266 -29.475 1.00 68.75 214 LYS A N 1
ATOM 1766 C CA . LYS A 1 214 ? 5.076 -4.527 -29.853 1.00 68.75 214 LYS A CA 1
ATOM 1767 C C . LYS A 1 214 ? 3.805 -5.263 -29.446 1.00 68.75 214 LYS A C 1
ATOM 1769 O O . LYS A 1 214 ? 2.859 -4.597 -29.054 1.00 68.75 214 LYS A O 1
ATOM 1774 N N . GLU A 1 215 ? 3.793 -6.583 -29.563 1.00 76.56 215 GLU A N 1
ATOM 1775 C CA . GLU A 1 215 ? 2.587 -7.384 -29.352 1.00 76.56 215 GLU A CA 1
ATOM 1776 C C . GLU A 1 215 ? 2.392 -7.797 -27.896 1.00 76.56 215 GLU A C 1
ATOM 1778 O O . GLU A 1 215 ? 1.272 -7.784 -27.415 1.00 76.56 215 GLU A O 1
ATOM 1783 N N . LYS A 1 216 ? 3.461 -8.161 -27.179 1.00 82.06 216 LYS A N 1
ATOM 1784 C CA . LYS A 1 216 ? 3.356 -8.728 -25.826 1.00 82.06 216 LYS A CA 1
ATOM 1785 C C . LYS A 1 216 ? 3.602 -7.711 -24.727 1.00 82.06 216 LYS A C 1
ATOM 1787 O O . LYS A 1 216 ? 2.874 -7.708 -23.744 1.00 82.06 216 LYS A O 1
ATOM 1792 N N . PHE A 1 217 ? 4.601 -6.838 -24.880 1.00 83.12 217 PHE A N 1
ATOM 1793 C CA . PHE A 1 217 ? 4.933 -5.875 -23.822 1.00 83.12 217 PHE A CA 1
ATOM 1794 C C . PHE A 1 217 ? 3.783 -4.903 -23.550 1.00 83.12 217 PHE A C 1
ATOM 1796 O O . PHE A 1 217 ? 3.501 -4.590 -22.401 1.00 83.12 217 PHE A O 1
ATOM 1803 N N . TYR A 1 218 ? 3.111 -4.450 -24.613 1.00 83.06 218 TYR A N 1
ATOM 1804 C CA . TYR A 1 218 ? 1.953 -3.565 -24.507 1.00 83.06 218 TYR A CA 1
ATOM 1805 C C . TYR A 1 218 ? 0.795 -4.241 -23.788 1.00 83.06 218 TYR A C 1
ATOM 1807 O O . TYR A 1 218 ? 0.278 -3.670 -22.841 1.00 83.06 218 TYR A O 1
ATOM 1815 N N . THR A 1 219 ? 0.464 -5.476 -24.168 1.00 88.50 219 THR A N 1
ATOM 1816 C CA . THR A 1 219 ? -0.582 -6.244 -23.488 1.00 88.50 219 THR A CA 1
ATOM 1817 C C . THR A 1 219 ? -0.260 -6.454 -22.012 1.00 88.50 219 THR A C 1
ATOM 1819 O O . THR A 1 219 ? -1.128 -6.239 -21.180 1.00 88.50 219 THR A O 1
ATOM 1822 N N . PHE A 1 220 ? 0.986 -6.796 -21.662 1.00 91.50 220 PHE A N 1
ATOM 1823 C CA . PHE A 1 220 ? 1.377 -6.909 -20.253 1.00 91.50 220 PHE A CA 1
ATOM 1824 C C . PHE A 1 220 ? 1.300 -5.579 -19.506 1.00 91.50 220 PHE A C 1
ATOM 1826 O O . PHE A 1 220 ? 0.989 -5.573 -18.324 1.00 91.50 220 PHE A O 1
ATOM 1833 N N . TYR A 1 221 ? 1.596 -4.457 -20.161 1.00 90.19 221 TYR A N 1
ATOM 1834 C CA . TYR A 1 221 ? 1.482 -3.151 -19.522 1.00 90.19 221 TYR A CA 1
ATOM 1835 C C . TYR A 1 221 ? 0.025 -2.712 -19.338 1.00 90.19 221 TYR A C 1
ATOM 1837 O O . TYR A 1 221 ? -0.319 -2.197 -18.285 1.00 90.19 221 TYR A O 1
ATOM 1845 N N . GLU A 1 222 ? -0.835 -2.928 -20.331 1.00 90.44 222 GLU A N 1
ATOM 1846 C CA . GLU A 1 222 ? -2.272 -2.647 -20.216 1.00 90.44 222 GLU A CA 1
ATOM 1847 C C . GLU A 1 222 ? -2.917 -3.518 -19.134 1.00 90.44 222 GLU A C 1
ATOM 1849 O O . GLU A 1 222 ? -3.658 -3.013 -18.299 1.00 90.44 222 GLU A O 1
ATOM 1854 N N . GLU A 1 223 ? -2.572 -4.807 -19.096 1.00 93.75 223 GLU A N 1
ATOM 1855 C CA . GLU A 1 223 ? -3.025 -5.722 -18.048 1.00 93.75 223 GLU A CA 1
ATOM 1856 C C . GLU A 1 223 ? -2.486 -5.326 -16.664 1.00 93.75 223 GLU A C 1
ATOM 1858 O O . GLU A 1 223 ? -3.214 -5.407 -15.679 1.00 93.75 223 GLU A O 1
ATOM 1863 N N . LEU A 1 224 ? -1.239 -4.845 -16.585 1.00 94.00 224 LEU A N 1
ATOM 1864 C CA . LEU A 1 224 ? -0.670 -4.297 -15.354 1.00 94.00 224 LEU A CA 1
ATOM 1865 C C . LEU A 1 224 ? -1.468 -3.092 -14.849 1.00 94.00 224 LEU A C 1
ATOM 1867 O O . LEU A 1 224 ? -1.738 -3.026 -13.659 1.00 94.00 224 LEU A O 1
ATOM 1871 N N . LEU A 1 225 ? -1.836 -2.155 -15.728 1.00 92.06 225 LEU A N 1
ATOM 1872 C CA . LEU A 1 225 ? -2.635 -0.988 -15.341 1.00 92.06 225 LEU A CA 1
ATOM 1873 C C . LEU A 1 225 ? -4.009 -1.405 -14.809 1.00 92.06 225 LEU A C 1
ATOM 1875 O O . LEU A 1 225 ? -4.378 -0.991 -13.720 1.00 92.06 225 LEU A O 1
ATOM 1879 N N . ASP A 1 226 ? -4.709 -2.294 -15.514 1.00 93.44 226 ASP A N 1
ATOM 1880 C CA . ASP A 1 226 ? -6.033 -2.775 -15.094 1.00 93.44 226 ASP A CA 1
ATOM 1881 C C . ASP A 1 226 ? -5.987 -3.522 -13.744 1.00 93.44 226 ASP A C 1
ATOM 1883 O O . ASP A 1 226 ? -6.916 -3.447 -12.940 1.00 93.44 226 ASP A O 1
ATOM 1887 N N . LEU A 1 227 ? -4.897 -4.247 -13.466 1.00 93.06 227 LEU A N 1
ATOM 1888 C CA . LEU A 1 227 ? -4.679 -4.889 -12.168 1.00 93.06 227 LEU A CA 1
ATOM 1889 C C . LEU A 1 227 ? -4.329 -3.886 -11.062 1.00 93.06 227 LEU A C 1
ATOM 1891 O O . LEU A 1 227 ? -4.755 -4.086 -9.924 1.00 93.06 227 LEU A O 1
ATOM 1895 N N . THR A 1 228 ? -3.578 -2.827 -11.373 1.00 91.50 228 THR A N 1
ATOM 1896 C CA . THR A 1 228 ? -3.285 -1.740 -10.428 1.00 91.50 228 THR A CA 1
ATOM 1897 C C . THR A 1 228 ? -4.554 -0.972 -10.064 1.00 91.50 228 THR A C 1
ATOM 1899 O O . THR A 1 228 ? -4.799 -0.776 -8.880 1.00 91.50 228 THR A O 1
ATOM 1902 N N . ASP A 1 229 ? -5.404 -0.634 -11.036 1.00 91.06 229 ASP A N 1
ATOM 1903 C CA . ASP A 1 229 ? -6.681 0.051 -10.785 1.00 91.06 229 ASP A CA 1
ATOM 1904 C C . ASP A 1 229 ? -7.576 -0.785 -9.847 1.00 91.06 229 ASP A C 1
ATOM 1906 O O . ASP A 1 229 ? -8.121 -0.288 -8.862 1.00 91.06 229 ASP A O 1
ATOM 1910 N N . LYS A 1 230 ? -7.656 -2.104 -10.082 1.00 92.06 230 LYS A N 1
ATOM 1911 C CA . LYS A 1 230 ? -8.370 -3.033 -9.185 1.00 92.06 230 LYS A CA 1
ATOM 1912 C C . LYS A 1 230 ? -7.773 -3.081 -7.781 1.00 92.06 230 LYS A C 1
ATOM 1914 O O . LYS A 1 230 ? -8.515 -3.227 -6.814 1.00 92.06 230 LYS A O 1
ATOM 1919 N N . LEU A 1 231 ? -6.450 -2.988 -7.658 1.00 90.44 231 LEU A N 1
ATOM 1920 C CA . LEU A 1 231 ? -5.781 -2.947 -6.360 1.00 90.44 231 LEU A CA 1
ATOM 1921 C C . LEU A 1 231 ? -6.110 -1.649 -5.606 1.00 90.44 231 LEU A C 1
ATOM 1923 O O . LEU A 1 231 ? -6.357 -1.704 -4.404 1.00 90.44 231 LEU A O 1
ATOM 1927 N N . GLU A 1 232 ? -6.157 -0.504 -6.288 1.00 87.56 232 GLU A N 1
ATOM 1928 C CA . GLU A 1 232 ? -6.574 0.774 -5.692 1.00 87.56 232 GLU A CA 1
ATOM 1929 C C . GLU A 1 232 ? -8.029 0.725 -5.196 1.00 87.56 232 GLU A C 1
ATOM 1931 O O . GLU A 1 232 ? -8.328 1.186 -4.087 1.00 87.56 232 GLU A O 1
ATOM 1936 N N . ASP A 1 233 ? -8.922 0.095 -5.965 1.00 88.56 233 ASP A N 1
ATOM 1937 C CA . ASP A 1 233 ? -10.303 -0.169 -5.550 1.00 88.56 233 ASP A CA 1
ATOM 1938 C C . ASP A 1 233 ? -10.364 -1.081 -4.308 1.00 88.56 233 ASP A C 1
ATOM 1940 O O . ASP A 1 233 ? -11.134 -0.822 -3.376 1.00 88.56 233 ASP A O 1
ATOM 1944 N N . GLU A 1 234 ? -9.546 -2.140 -4.262 1.00 88.38 234 GLU A N 1
ATOM 1945 C CA . GLU A 1 234 ? -9.448 -3.057 -3.117 1.00 88.38 234 GLU A CA 1
ATOM 1946 C C . GLU A 1 234 ? -8.917 -2.358 -1.856 1.00 88.38 234 GLU A C 1
ATOM 1948 O O . GLU A 1 234 ? -9.471 -2.561 -0.771 1.00 88.38 234 GLU A O 1
ATOM 1953 N N . ILE A 1 235 ? -7.894 -1.505 -1.984 1.00 86.00 235 ILE A N 1
ATOM 1954 C CA . ILE A 1 235 ? -7.357 -0.687 -0.882 1.00 86.00 235 ILE A CA 1
ATOM 1955 C C . ILE A 1 235 ? -8.446 0.250 -0.359 1.00 86.00 235 ILE A C 1
ATOM 1957 O O . ILE A 1 235 ? -8.754 0.225 0.834 1.00 86.00 235 ILE A O 1
ATOM 1961 N N . SER A 1 236 ? -9.107 0.979 -1.261 1.00 83.25 236 SER A N 1
ATOM 1962 C CA . SER A 1 236 ? -10.193 1.905 -0.923 1.00 83.25 236 SER A CA 1
ATOM 1963 C C . SER A 1 236 ? -11.363 1.204 -0.223 1.00 83.25 236 SER A C 1
ATOM 1965 O O . SER A 1 236 ? -11.984 1.750 0.694 1.00 83.25 236 SER A O 1
ATOM 1967 N N . LEU A 1 237 ? -11.698 -0.021 -0.641 1.00 87.81 237 LEU A N 1
ATOM 1968 C CA . LEU A 1 237 ? -12.717 -0.836 0.019 1.00 87.81 237 LEU A CA 1
ATOM 1969 C C . LEU A 1 237 ? -12.253 -1.301 1.406 1.00 87.81 237 LEU A C 1
ATOM 1971 O O . LEU A 1 237 ? -13.042 -1.290 2.354 1.00 87.81 237 LEU A O 1
ATOM 1975 N N . SER A 1 238 ? -10.986 -1.697 1.535 1.00 86.44 238 SER A N 1
ATOM 1976 C CA . SER A 1 238 ? -10.393 -2.104 2.809 1.00 86.44 238 SER A CA 1
ATOM 1977 C C . SER A 1 238 ? -10.383 -0.953 3.820 1.00 86.44 238 SER A C 1
ATOM 1979 O O . SER A 1 238 ? -10.721 -1.179 4.981 1.00 86.44 238 SER A O 1
ATOM 1981 N N . ASP A 1 239 ? -10.109 0.278 3.381 1.00 78.56 239 ASP A N 1
ATOM 1982 C CA . ASP A 1 239 ? -10.206 1.488 4.210 1.00 78.56 239 ASP A CA 1
ATOM 1983 C C . ASP A 1 239 ? -11.619 1.732 4.730 1.00 78.56 239 ASP A C 1
ATOM 1985 O O . ASP A 1 239 ? -11.835 1.967 5.920 1.00 78.56 239 ASP A O 1
ATOM 1989 N N . ARG A 1 240 ? -12.626 1.610 3.860 1.00 79.06 240 ARG A N 1
ATOM 1990 C CA . ARG A 1 240 ? -14.029 1.731 4.285 1.00 79.06 240 ARG A CA 1
ATOM 1991 C C . ARG A 1 240 ? -14.395 0.664 5.312 1.00 79.06 240 ARG A C 1
ATOM 1993 O O . ARG A 1 240 ? -15.083 0.968 6.284 1.00 79.06 240 ARG A O 1
ATOM 2000 N N . ASN A 1 241 ? -13.928 -0.570 5.124 1.00 76.31 241 ASN A N 1
ATOM 2001 C CA . ASN A 1 241 ? -14.164 -1.655 6.074 1.00 76.31 241 ASN A CA 1
ATOM 2002 C C . ASN A 1 241 ? -13.494 -1.389 7.428 1.00 76.31 241 ASN A C 1
ATOM 2004 O O . ASN A 1 241 ? -14.105 -1.664 8.461 1.00 76.31 241 ASN A O 1
ATOM 2008 N N . LEU A 1 242 ? -12.282 -0.828 7.436 1.00 77.50 242 LEU A N 1
ATOM 2009 C CA . LEU A 1 242 ? -11.596 -0.395 8.653 1.00 77.50 242 LEU A CA 1
ATOM 2010 C C . LEU A 1 242 ? -12.395 0.662 9.410 1.00 77.50 242 LEU A C 1
ATOM 2012 O O . LEU A 1 242 ? -12.673 0.488 10.597 1.00 77.50 242 LEU A O 1
ATOM 2016 N N . ILE A 1 243 ? -12.831 1.706 8.703 1.00 73.00 243 ILE A N 1
ATOM 2017 C CA . ILE A 1 243 ? -13.660 2.776 9.265 1.00 73.00 243 ILE A CA 1
ATOM 2018 C C . ILE A 1 243 ? -14.960 2.201 9.840 1.00 73.00 243 ILE A C 1
ATOM 2020 O O . ILE A 1 243 ? -15.355 2.565 10.945 1.00 73.00 243 ILE A O 1
ATOM 2024 N N . HIS A 1 244 ? -15.618 1.278 9.134 1.00 75.25 244 HIS A N 1
ATOM 2025 C CA . HIS A 1 244 ? -16.837 0.635 9.624 1.00 75.25 244 HIS A CA 1
ATOM 2026 C C . HIS A 1 244 ? -16.602 -0.224 10.871 1.00 75.25 244 HIS A C 1
ATOM 2028 O O . HIS A 1 244 ? -17.388 -0.142 11.812 1.00 75.25 244 HIS A O 1
ATOM 2034 N N . CYS A 1 245 ? -15.519 -1.005 10.922 1.00 71.81 245 CYS A N 1
ATOM 2035 C CA . CYS A 1 245 ? -15.186 -1.798 12.108 1.00 71.81 245 CYS A CA 1
ATOM 2036 C C . CYS A 1 245 ? -14.911 -0.903 13.325 1.00 71.81 245 CYS A C 1
ATOM 2038 O O . CYS A 1 245 ? -15.368 -1.209 14.427 1.00 71.81 245 CYS A O 1
ATOM 2040 N N . ASP A 1 246 ? -14.206 0.214 13.126 1.00 70.38 246 ASP A N 1
ATOM 2041 C CA . ASP A 1 246 ? -13.941 1.188 14.186 1.00 70.38 246 ASP A CA 1
ATOM 2042 C C . ASP A 1 246 ? -15.233 1.878 14.659 1.00 70.38 246 ASP A C 1
ATOM 2044 O O . ASP A 1 246 ? -15.488 2.002 15.859 1.00 70.38 246 ASP A O 1
ATOM 2048 N N . GLN A 1 247 ? -16.120 2.252 13.731 1.00 71.75 247 GLN A N 1
ATOM 2049 C CA . GLN A 1 247 ? -17.446 2.794 14.050 1.00 71.75 247 GLN A CA 1
ATOM 2050 C C . GLN A 1 247 ? -18.305 1.807 14.848 1.00 71.75 247 GLN A C 1
ATOM 2052 O O . GLN A 1 247 ? -18.926 2.206 15.833 1.00 71.75 247 GLN A O 1
ATOM 2057 N N . ASP A 1 248 ? -18.326 0.528 14.472 1.00 72.44 248 ASP A N 1
ATOM 2058 C CA . ASP A 1 248 ? -19.091 -0.504 15.177 1.00 72.44 248 ASP A CA 1
ATOM 2059 C C . ASP A 1 248 ? -18.577 -0.727 16.606 1.00 72.44 248 ASP A C 1
ATOM 2061 O O . ASP A 1 248 ? -19.375 -0.908 17.532 1.00 72.44 248 ASP A O 1
ATOM 2065 N N . ILE A 1 249 ? -17.256 -0.668 16.810 1.00 66.69 249 ILE A N 1
ATOM 2066 C CA . ILE A 1 249 ? -16.646 -0.723 18.144 1.00 66.69 249 ILE A CA 1
ATOM 2067 C C . ILE A 1 249 ? -17.050 0.503 18.964 1.00 66.69 249 ILE A C 1
ATOM 2069 O O . ILE A 1 249 ? -17.491 0.347 20.102 1.00 66.69 249 ILE A O 1
ATOM 2073 N N . ASN A 1 250 ? -16.973 1.704 18.390 1.00 64.62 250 ASN A N 1
ATOM 2074 C CA . ASN A 1 250 ? -17.379 2.937 19.066 1.00 64.62 250 ASN A CA 1
ATOM 2075 C C . ASN A 1 250 ? -18.871 2.922 19.448 1.00 64.62 250 ASN A C 1
ATOM 2077 O O . ASN A 1 250 ? -19.219 3.217 20.589 1.00 64.62 250 ASN A O 1
ATOM 2081 N N . LEU A 1 251 ? -19.754 2.480 18.546 1.00 73.38 251 LEU A N 1
ATOM 2082 C CA . LEU A 1 251 ? -21.187 2.317 18.818 1.00 73.38 251 LEU A CA 1
ATOM 2083 C C . LEU A 1 251 ? -21.466 1.271 19.902 1.00 73.38 251 LEU A C 1
ATOM 2085 O O . LEU A 1 251 ? -22.418 1.409 20.674 1.00 73.38 251 LEU A O 1
ATOM 2089 N N . TRP A 1 252 ? -20.682 0.195 19.948 1.00 73.06 252 TRP A N 1
ATOM 2090 C CA . TRP A 1 252 ? -20.787 -0.806 21.004 1.00 73.06 252 TRP A CA 1
ATOM 2091 C C . TRP A 1 252 ? -20.328 -0.246 22.356 1.00 73.06 252 TRP A C 1
ATOM 2093 O O . TRP A 1 252 ? -21.025 -0.452 23.349 1.00 73.06 252 TRP A O 1
ATOM 2103 N N . LEU A 1 253 ? -19.231 0.516 22.390 1.00 61.81 253 LEU A N 1
ATOM 2104 C CA . LEU A 1 253 ? -18.761 1.213 23.592 1.00 61.81 253 LEU A CA 1
ATOM 2105 C C . LEU A 1 253 ? -19.793 2.230 24.100 1.00 61.81 253 LEU A C 1
ATOM 2107 O O . LEU A 1 253 ? -20.040 2.296 25.302 1.00 61.81 253 LEU A O 1
ATOM 2111 N N . ASP A 1 254 ? -20.452 2.968 23.206 1.00 67.06 254 ASP A N 1
ATOM 2112 C CA . ASP A 1 254 ? -21.493 3.932 23.579 1.00 67.06 254 ASP A CA 1
ATOM 2113 C C . ASP A 1 254 ? -22.737 3.261 24.183 1.00 67.06 254 ASP A C 1
ATOM 2115 O O . ASP A 1 254 ? -23.371 3.835 25.062 1.00 67.06 254 ASP A O 1
ATOM 2119 N N . LYS A 1 255 ? -23.066 2.026 23.780 1.00 68.62 255 LYS A N 1
ATOM 2120 C CA . LYS A 1 255 ? -24.161 1.237 24.383 1.00 68.62 255 LYS A CA 1
ATOM 2121 C C . LYS A 1 255 ? -23.842 0.712 25.788 1.00 68.62 255 LYS A C 1
ATOM 2123 O O . LYS A 1 255 ? -24.750 0.222 26.457 1.00 68.62 255 LYS A O 1
ATOM 2128 N N . LEU A 1 256 ? -22.574 0.753 26.206 1.00 58.19 256 LEU A N 1
ATOM 2129 C CA . LEU A 1 256 ? -22.119 0.327 27.534 1.00 58.19 256 LEU A CA 1
ATOM 2130 C C . LEU A 1 256 ? -22.032 1.481 28.553 1.00 58.19 256 LEU A C 1
ATOM 2132 O O . LEU A 1 256 ? -21.822 1.209 29.743 1.00 58.19 256 LEU A O 1
ATOM 2136 N N . ASN A 1 257 ? -22.179 2.732 28.095 1.00 52.88 257 ASN A N 1
ATOM 2137 C CA . ASN A 1 257 ? -22.351 3.929 28.932 1.00 52.88 257 ASN A CA 1
ATOM 2138 C C . ASN A 1 257 ? -23.798 4.074 29.416 1.00 52.88 257 ASN A C 1
ATOM 2140 O O . ASN A 1 257 ? -23.962 4.496 30.585 1.00 52.88 257 ASN A O 1
#

Nearest PDB structures (foldseek):
  2efk-assembly1_A-2  TM=1.874E-01  e=7.570E-02  Homo sapiens
  2efl-assembly1_A-2  TM=1.962E-01  e=1.341E-01  Homo sapiens
  3ja6-assembly1_H  TM=2.011E-01  e=5.870E-01  Escherichia coli
  3ja6-assembly1_I  TM=2.070E-01  e=1.451E+00  Escherichia coli

Solvent-accessible surface area (backbone atoms only — not comparable to full-atom values): 14057 Å² total; per-residue (Å²): 108,70,70,57,51,52,49,48,51,53,52,48,53,51,51,52,51,53,50,51,52,49,50,56,49,43,54,53,47,50,56,51,45,52,50,48,52,52,52,46,51,52,51,50,54,51,44,55,51,38,53,76,76,47,73,85,46,71,66,52,55,56,52,50,53,52,46,51,56,48,51,54,52,44,54,52,48,53,56,51,46,53,54,58,71,74,60,60,68,69,60,52,50,50,50,49,52,53,46,51,57,50,44,46,74,74,40,60,87,50,40,67,61,48,54,52,50,52,54,52,35,54,53,33,50,55,50,35,53,50,48,51,56,41,52,63,67,41,48,66,38,54,50,37,54,50,52,47,61,52,61,68,69,67,69,67,70,64,44,62,75,68,71,49,53,63,69,58,53,50,53,50,34,47,54,53,35,40,57,43,41,60,63,44,58,82,67,56,87,53,66,68,59,48,51,51,43,52,53,49,47,64,57,59,75,49,90,80,47,81,59,56,46,63,64,48,52,49,51,53,49,55,52,48,49,59,52,49,54,52,47,55,51,51,43,56,49,31,52,52,51,39,54,49,36,54,49,53,50,51,55,52,55,59,74,74,108

Secondary structure (DSSP, 8-state):
-HHHHHHHHHHHHHHHHHHHHHHHHHHHHHHHHHHHHHHHHHHHHHHHHHHHH-TT-HHHHHHHHHHHHHHHHHHHHHHHHHHHHSSSHHHHHHHHHHHHHHHHHH-GGGHHHHHHHHHHHHHHHHHHHHHHHHHHHHHHHHHHHHHHHHHTT--STHHHHTT--HHHHHHHHHHHHHHHHHHHHTT---HHHHHHHHHHHHHHTS---HHHIIIIIHHHHHHHHHHHHHHHHHHHHHHHHHHHHHHHHHHHHHTT-

Radius of gyration: 25.84 Å; Cα contacts (8 Å, |Δi|>4): 128; chains: 1; bounding box: 52×51×73 Å

Foldseek 3Di:
DVVVLVVLVVVLVVLVVVLVVLVVVLVVLVVVLVVLVVVLVVLVVVLVVCCVVPVPDCVNVVSVVVSVVSVVVNVVSVVSNVVSVVPDPVVSVVSVVVSLVVCCVVCVVCNVVVVVLVVLLVVLVVQLVLLVVLLVLCVVLLVLLVQLVVLVVDDDCVCVVVVHDSLNSNLVSLVSNLVSLVVSCVSDPDPLSVVLSVVSNVLSPDRDDPVCCVPPSVVSSVSVVVVSVVSVVVSVVSVVSNVVSVVVSVVSVVVVD

Sequence (257 aa):
MREKMQMLLSELKKKIDECRLAAAEAEKNHVVRETYSQEIHQLREEIEYDLIHKPSSSVIEEKSEQLHELQEKLQKIDHQLDKIEETEEEEIEQLKEELIKEIHKTYPEAEAAYKKLHTCLLSAQKNHEHLTKFSEALLPFLETMKQGLEAKKLKGGWAFLLGRNRKVLLSQVIHKASRQAEALLSKIDSPAWRDFLSRFLLEAQKPWNSELYKEKFYTFYEELLDLTDKLEDEISLSDRNLIHCDQDINLWLDKLN

pLDDT: mean 73.37, std 12.2, range [43.22, 94.88]

Mean predicted aligned error: 14.97 Å